Protein AF-A0AAJ0A5A2-F1 (afdb_monomer)

Organism: NCBI:txid359342

Mean predicted aligned error: 5.94 Å

Sequence (220 aa):
MGYWAGLARQYHGRFSHNEDYVYTLTFSAVLMHRLRIRLGLLGFTEKQKIAAHHFWRDMGPLFQVEGKGTVEDYPADFDGCIAFCEAYENTPREYNEKARYIGLSIFNLFAYRYFPPGLRWFGMAFPRTLSLPTTLSAFRIEPTNPVLAAIIIFIVRTVFLVTEVLFPDPKIPFFERLETLPEMEARKRKEETRALDKSYEQFIMSQLSGPGCPFSAKLQ

Foldseek 3Di:
DDVVVVVCVVVPPPQQDLLVLLLVLLCQLCVQQVLCVVLVHHGDDPVSQQVSLVVSVVCQQVDQGVPPHTRDDRDPGNVSSVVSNVVVLPPDAAADQLLLLVVQLVLQLQLLVPHDPVCSVLSSLQCLLSDDPSSCVSSVNDHDDPVSSNVSSNVVSVVVVCCVPPPDDDPDDPVRVLVPDDPVVNVVVVVVVVVSVVVSLVVSCVPDDDPPPPSHDPPD

Solvent-accessible surface area (backbone atoms only — not comparable to full-atom values): 12560 Å² total; per-residue (Å²): 141,56,74,65,70,59,48,45,72,75,43,71,72,76,52,46,57,53,64,61,54,39,45,53,40,30,41,63,42,43,44,67,34,54,51,28,44,75,48,73,43,81,49,65,52,72,68,51,39,54,50,33,34,52,55,38,56,68,48,33,71,79,42,77,31,54,99,68,48,51,55,64,89,66,58,95,46,50,66,46,23,50,54,49,40,54,52,65,57,65,52,88,58,79,77,40,73,49,58,25,53,50,52,53,47,55,33,45,50,52,5,61,76,78,27,60,85,94,44,24,73,58,36,35,40,48,56,50,50,72,48,55,69,56,56,31,57,36,39,72,46,81,74,47,58,69,69,60,34,52,53,47,42,50,52,54,39,48,50,53,53,48,47,70,74,74,48,77,81,78,90,63,57,70,66,60,52,62,72,68,44,56,68,69,58,50,49,50,53,51,51,53,50,53,52,49,52,56,54,45,52,60,51,45,48,75,74,56,76,57,71,84,42,93,66,44,76,77,81,124

Nearest PDB structures (foldseek):
  8s1j-assembly1_A  TM=9.208E-01  e=4.020E-08  Stenotrophomonas maltophilia

Structure (mmCIF, N/CA/C/O backbone):
data_AF-A0AAJ0A5A2-F1
#
_entry.id   AF-A0AAJ0A5A2-F1
#
loop_
_atom_site.group_PDB
_atom_site.id
_atom_site.type_symbol
_atom_site.label_atom_id
_atom_site.label_alt_id
_atom_site.label_comp_id
_atom_site.label_asym_id
_atom_site.label_entity_id
_atom_site.label_seq_id
_atom_site.pdbx_PDB_ins_code
_atom_site.Cartn_x
_atom_site.Cartn_y
_atom_site.Cartn_z
_atom_site.occupancy
_atom_site.B_iso_or_equiv
_atom_site.auth_seq_id
_atom_site.auth_comp_id
_atom_site.auth_asym_id
_atom_site.auth_atom_id
_atom_site.pdbx_PDB_model_num
ATOM 1 N N . MET A 1 1 ? 4.659 25.491 -6.722 1.00 44.56 1 MET A N 1
ATOM 2 C CA . MET A 1 1 ? 6.080 25.109 -6.904 1.00 44.56 1 MET A CA 1
ATOM 3 C C . MET A 1 1 ? 6.703 24.871 -5.517 1.00 44.56 1 MET A C 1
ATOM 5 O O . MET A 1 1 ? 7.546 25.620 -5.065 1.00 44.56 1 MET A O 1
ATOM 9 N N . GLY A 1 2 ? 6.234 23.971 -4.656 1.00 50.97 2 GLY A N 1
ATOM 10 C CA . GLY A 1 2 ? 5.748 22.605 -4.834 1.00 50.97 2 GLY A CA 1
ATOM 11 C C . GLY A 1 2 ? 6.789 21.715 -4.147 1.00 50.97 2 GLY A C 1
ATOM 12 O O . GLY A 1 2 ? 7.810 21.447 -4.759 1.00 50.97 2 GLY A O 1
ATOM 13 N N . TYR A 1 3 ? 6.578 21.377 -2.870 1.00 57.50 3 TYR A N 1
ATOM 14 C CA . TYR A 1 3 ? 7.442 20.618 -1.936 1.00 57.50 3 TYR A CA 1
ATOM 15 C C . TYR A 1 3 ? 8.489 19.662 -2.567 1.00 57.50 3 TYR A C 1
ATOM 17 O O . TYR A 1 3 ? 9.655 19.667 -2.176 1.00 57.50 3 TYR A O 1
ATOM 25 N N . TRP A 1 4 ? 8.104 18.940 -3.620 1.00 58.56 4 TRP A N 1
ATOM 26 C CA . TRP A 1 4 ? 8.937 18.087 -4.474 1.00 58.56 4 TRP A CA 1
ATOM 27 C C . TRP A 1 4 ? 10.226 18.728 -5.017 1.00 58.56 4 TRP A C 1
ATOM 29 O O . TRP A 1 4 ? 11.297 18.139 -4.900 1.00 58.56 4 TRP A O 1
ATOM 39 N N . ALA A 1 5 ? 10.168 19.958 -5.536 1.00 63.50 5 ALA A N 1
ATOM 40 C CA . ALA A 1 5 ? 11.349 20.659 -6.058 1.00 63.50 5 ALA A CA 1
ATOM 41 C C . ALA A 1 5 ? 12.329 21.088 -4.945 1.00 63.50 5 ALA A C 1
ATOM 43 O O . ALA A 1 5 ? 13.498 21.387 -5.197 1.00 63.50 5 ALA A O 1
ATOM 44 N N . GLY A 1 6 ? 11.855 21.158 -3.697 1.00 70.38 6 GLY A N 1
ATOM 45 C CA . GLY A 1 6 ? 12.706 21.348 -2.523 1.00 70.38 6 GLY A CA 1
ATOM 46 C C . GLY A 1 6 ? 13.465 20.071 -2.164 1.00 70.38 6 GLY A C 1
ATOM 47 O O . GLY A 1 6 ? 14.669 20.129 -1.932 1.00 70.38 6 GLY A O 1
ATOM 48 N N . LEU A 1 7 ? 12.779 18.925 -2.185 1.00 77.62 7 LEU A N 1
ATOM 49 C CA . LEU A 1 7 ? 13.375 17.624 -1.877 1.00 77.62 7 LEU A CA 1
ATOM 50 C C . LEU A 1 7 ? 14.370 17.156 -2.944 1.00 77.62 7 LEU A C 1
ATOM 52 O O . LEU A 1 7 ? 15.443 16.679 -2.584 1.00 77.62 7 LEU A O 1
ATOM 56 N N . ALA A 1 8 ? 14.075 17.345 -4.233 1.00 77.50 8 ALA A N 1
ATOM 57 C CA . ALA A 1 8 ? 14.994 16.969 -5.314 1.00 77.50 8 ALA A CA 1
ATOM 58 C C . ALA A 1 8 ? 16.346 17.702 -5.220 1.00 77.50 8 ALA A C 1
ATOM 60 O O . ALA A 1 8 ? 17.392 17.117 -5.472 1.00 77.50 8 ALA A O 1
ATOM 61 N N . ARG A 1 9 ? 16.348 18.960 -4.750 1.00 79.00 9 ARG A N 1
ATOM 62 C CA . ARG A 1 9 ? 17.585 19.718 -4.480 1.00 79.00 9 ARG A CA 1
ATOM 63 C C . ARG A 1 9 ? 18.392 19.189 -3.294 1.00 79.00 9 ARG A C 1
ATOM 65 O O . ARG A 1 9 ? 19.581 19.455 -3.210 1.00 79.00 9 ARG A O 1
ATOM 72 N N . GLN A 1 10 ? 17.761 18.502 -2.346 1.00 84.25 10 GLN A N 1
ATOM 73 C CA . GLN A 1 10 ? 18.453 17.916 -1.192 1.00 84.25 10 GLN A CA 1
ATOM 74 C C . GLN A 1 10 ? 18.920 16.485 -1.473 1.00 84.25 10 GLN A C 1
ATOM 76 O O . GLN A 1 10 ? 19.921 16.037 -0.919 1.00 84.25 10 GLN A O 1
ATOM 81 N N . TYR A 1 11 ? 18.203 15.775 -2.342 1.00 83.06 11 TYR A N 1
ATOM 82 C CA . TYR A 1 11 ? 18.418 14.367 -2.657 1.00 83.06 11 TYR A CA 1
ATOM 83 C C . TYR A 1 11 ? 18.564 14.168 -4.168 1.00 83.06 11 TYR A C 1
ATOM 85 O O . TYR A 1 11 ? 17.767 13.470 -4.792 1.00 83.06 11 TYR A O 1
ATOM 93 N N . HIS A 1 12 ? 19.592 14.792 -4.742 1.00 83.88 12 HIS A N 1
ATOM 94 C CA . HIS A 1 12 ? 19.863 14.761 -6.178 1.00 83.88 12 HIS A CA 1
ATOM 95 C C . HIS A 1 12 ? 19.880 13.341 -6.755 1.00 83.88 12 HIS A C 1
ATOM 97 O O . HIS A 1 12 ? 20.485 12.428 -6.184 1.00 83.88 12 HIS A O 1
ATOM 103 N N . GLY A 1 13 ? 19.211 13.165 -7.895 1.00 86.25 13 GLY A N 1
ATOM 104 C CA . GLY A 1 13 ? 19.141 11.908 -8.638 1.00 86.25 13 GLY A CA 1
ATOM 105 C C . GLY A 1 13 ? 18.181 10.868 -8.058 1.00 86.25 13 GLY A C 1
ATOM 106 O O . GLY A 1 13 ? 17.831 9.922 -8.762 1.00 86.25 13 GLY A O 1
ATOM 107 N N . ARG A 1 14 ? 17.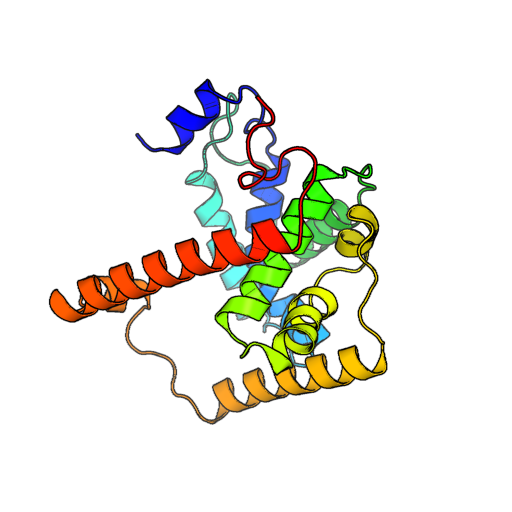689 11.036 -6.821 1.00 86.56 14 ARG A N 1
ATOM 108 C CA . ARG A 1 14 ? 16.759 10.078 -6.190 1.00 86.56 14 ARG A CA 1
ATOM 109 C C . ARG A 1 14 ? 15.361 10.087 -6.810 1.00 86.56 14 ARG A C 1
ATOM 111 O O . ARG A 1 14 ? 14.600 9.168 -6.539 1.00 86.56 14 ARG A O 1
ATOM 118 N N . PHE A 1 15 ? 15.042 11.082 -7.637 1.00 88.88 15 PHE A N 1
ATOM 119 C CA . PHE A 1 15 ? 13.749 11.234 -8.314 1.00 88.88 15 PHE A CA 1
ATOM 120 C C . PHE A 1 15 ? 13.876 11.154 -9.846 1.00 88.88 15 PHE A C 1
ATOM 122 O O . PHE A 1 15 ? 12.997 11.605 -10.577 1.00 88.88 15 PHE A O 1
ATOM 129 N N . SER A 1 16 ? 14.990 10.609 -10.346 1.00 91.62 16 SER A N 1
ATOM 130 C CA . SER A 1 16 ? 15.287 10.517 -11.786 1.00 91.62 16 SER A CA 1
ATOM 131 C C . SER A 1 16 ? 14.876 9.179 -12.432 1.00 91.62 16 SER A C 1
ATOM 133 O O . SER A 1 16 ? 14.990 9.004 -13.651 1.00 91.62 16 SER A O 1
ATOM 135 N N . HIS A 1 17 ? 14.392 8.234 -11.623 1.00 92.56 17 HIS A N 1
ATOM 136 C CA . HIS A 1 17 ? 13.994 6.879 -12.012 1.00 92.56 17 HIS A CA 1
ATOM 137 C C . HIS A 1 17 ? 12.549 6.869 -12.523 1.00 92.56 17 HIS A C 1
ATOM 139 O O . HIS A 1 17 ? 11.620 6.909 -11.722 1.00 92.56 17 HIS A O 1
ATOM 145 N N . ASN A 1 18 ? 12.345 6.836 -13.846 1.00 94.56 18 ASN A N 1
ATOM 146 C CA . ASN A 1 18 ? 11.004 6.843 -14.454 1.00 94.56 18 ASN A CA 1
ATOM 147 C C . ASN A 1 18 ? 10.184 5.621 -14.007 1.00 94.56 18 ASN A C 1
ATOM 149 O O . ASN A 1 18 ? 8.996 5.725 -13.706 1.00 94.56 18 ASN A O 1
ATOM 153 N N . GLU A 1 19 ? 10.851 4.476 -13.894 1.00 95.31 19 GLU A N 1
ATOM 154 C CA . GLU A 1 19 ? 10.292 3.189 -13.503 1.00 95.31 19 GLU A CA 1
ATOM 155 C C . GLU A 1 19 ? 9.581 3.216 -12.143 1.00 95.31 19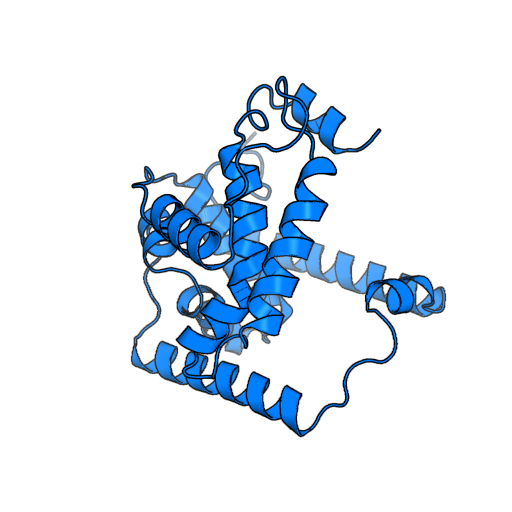 GLU A C 1
ATOM 157 O O . GLU A 1 19 ? 8.583 2.519 -11.976 1.00 95.31 19 GLU A O 1
ATOM 162 N N . ASP A 1 20 ? 10.017 4.056 -11.198 1.00 94.06 20 ASP A N 1
ATOM 163 C CA . ASP A 1 20 ? 9.375 4.185 -9.884 1.00 94.06 20 ASP A CA 1
ATOM 164 C C . ASP A 1 20 ? 8.006 4.876 -9.991 1.00 94.06 20 ASP A C 1
ATOM 166 O O . ASP A 1 20 ? 7.045 4.513 -9.298 1.00 94.06 20 ASP A O 1
ATOM 170 N N . TYR A 1 21 ? 7.886 5.840 -10.908 1.00 95.50 21 TYR A N 1
ATOM 171 C CA . TYR A 1 21 ? 6.622 6.503 -11.214 1.00 95.50 21 TYR A CA 1
ATOM 172 C C . TYR A 1 21 ? 5.696 5.570 -11.993 1.00 95.50 21 TYR A C 1
ATOM 174 O O . TYR A 1 21 ? 4.534 5.414 -11.612 1.00 95.50 21 TYR A O 1
ATOM 182 N N . VAL A 1 22 ? 6.210 4.895 -13.029 1.00 97.50 22 VAL A N 1
ATOM 183 C CA . VAL A 1 22 ? 5.436 3.913 -13.806 1.00 97.50 22 VAL A CA 1
ATOM 184 C C . VAL A 1 22 ? 4.937 2.791 -12.900 1.00 97.50 22 VAL A C 1
ATOM 186 O O . VAL A 1 22 ? 3.752 2.460 -12.941 1.00 97.50 22 VAL A O 1
ATOM 189 N N . TYR A 1 23 ? 5.782 2.257 -12.013 1.00 97.50 23 TYR A N 1
ATOM 190 C CA . TYR A 1 23 ? 5.373 1.256 -11.028 1.00 97.50 23 TYR A CA 1
ATOM 191 C C . TYR A 1 23 ? 4.257 1.775 -10.124 1.00 97.50 23 TYR A C 1
ATOM 193 O O . TYR A 1 23 ? 3.254 1.095 -9.946 1.00 97.50 23 TYR A O 1
ATOM 201 N N . THR A 1 24 ? 4.371 2.998 -9.604 1.00 96.56 24 THR A N 1
ATOM 202 C CA . THR A 1 24 ? 3.335 3.576 -8.736 1.00 96.56 24 THR A CA 1
ATOM 203 C C . THR A 1 24 ? 1.990 3.719 -9.459 1.00 96.56 24 THR A C 1
ATOM 205 O O . THR A 1 24 ? 0.948 3.367 -8.898 1.00 96.56 24 THR A O 1
ATOM 208 N N . LEU A 1 25 ? 1.994 4.200 -10.706 1.00 97.81 25 LEU A N 1
ATOM 209 C CA . LEU A 1 25 ? 0.781 4.385 -11.512 1.00 97.81 25 LEU A CA 1
ATOM 210 C C . LEU A 1 25 ? 0.150 3.043 -11.911 1.00 97.81 25 LEU A C 1
ATOM 212 O O . LEU A 1 25 ? -1.058 2.855 -11.764 1.00 97.81 25 LEU A O 1
ATOM 216 N N . THR A 1 26 ? 0.961 2.097 -12.388 1.00 98.38 26 THR A N 1
ATOM 217 C CA . THR A 1 26 ? 0.503 0.755 -12.790 1.00 98.38 26 THR A CA 1
ATOM 218 C C . THR A 1 26 ? -0.015 -0.026 -11.588 1.00 98.38 26 THR A C 1
ATOM 220 O O . THR A 1 26 ? -1.139 -0.525 -11.634 1.00 98.38 26 THR A O 1
ATOM 223 N N . PHE A 1 27 ? 0.726 -0.034 -10.473 1.00 97.94 27 PHE A N 1
ATOM 224 C CA . PHE A 1 27 ? 0.312 -0.658 -9.217 1.00 97.94 27 PHE A CA 1
ATOM 225 C C . PHE A 1 27 ? -1.024 -0.095 -8.744 1.00 97.94 27 PHE A C 1
ATOM 227 O O . PHE A 1 27 ? -1.920 -0.863 -8.407 1.00 97.94 27 PHE A O 1
ATOM 234 N N . SER A 1 28 ? -1.202 1.229 -8.777 1.00 97.69 28 SER A N 1
ATOM 235 C CA . SER A 1 28 ? -2.454 1.868 -8.353 1.00 97.69 28 SER A CA 1
ATOM 236 C C . SER A 1 28 ? -3.642 1.502 -9.249 1.00 97.69 28 SER A C 1
ATOM 238 O O . SER A 1 28 ? -4.752 1.328 -8.741 1.00 97.69 28 SER A O 1
ATOM 240 N N . ALA A 1 29 ? -3.419 1.320 -10.555 1.00 98.12 29 ALA A N 1
ATOM 241 C CA . ALA A 1 29 ? -4.452 0.863 -11.483 1.00 98.12 29 ALA A CA 1
ATOM 242 C C . ALA A 1 29 ? -4.920 -0.566 -11.178 1.00 98.12 29 ALA A C 1
ATOM 244 O O . ALA A 1 29 ? -6.121 -0.845 -11.211 1.00 98.12 29 ALA A O 1
ATOM 245 N N . VAL A 1 30 ? -3.991 -1.463 -10.834 1.00 98.38 30 VAL A N 1
ATOM 246 C CA . VAL A 1 30 ? -4.281 -2.899 -10.679 1.00 98.38 30 VAL A CA 1
ATOM 247 C C . VAL A 1 30 ? -4.505 -3.341 -9.229 1.00 98.38 30 VAL A C 1
ATOM 249 O O . VAL A 1 30 ? -5.009 -4.444 -9.004 1.00 98.38 30 VAL A O 1
ATOM 252 N N . LEU A 1 31 ? -4.161 -2.512 -8.236 1.00 97.06 31 LEU A N 1
ATOM 253 C CA . LEU A 1 31 ? -4.131 -2.872 -6.811 1.00 97.06 31 LEU A CA 1
ATOM 254 C C . LEU A 1 31 ? -5.440 -3.506 -6.344 1.00 97.06 31 LEU A C 1
ATOM 256 O O . LEU A 1 31 ? -5.442 -4.610 -5.802 1.00 97.06 31 LEU A O 1
ATOM 260 N N . MET A 1 32 ? -6.561 -2.821 -6.567 1.00 96.19 32 MET A N 1
ATOM 261 C CA . MET A 1 32 ? -7.860 -3.290 -6.084 1.00 96.19 32 MET A CA 1
ATOM 262 C C . MET A 1 32 ? -8.321 -4.556 -6.809 1.00 96.19 32 MET A C 1
ATOM 264 O O . MET A 1 32 ? -8.906 -5.434 -6.180 1.00 96.19 32 MET A O 1
ATOM 268 N N . HIS A 1 33 ? -8.006 -4.701 -8.097 1.00 97.75 33 HIS A N 1
ATOM 269 C CA . HIS A 1 33 ? -8.263 -5.931 -8.844 1.00 97.75 33 HIS A CA 1
ATOM 270 C C . HIS A 1 33 ? -7.476 -7.115 -8.256 1.00 97.75 33 HIS A C 1
ATOM 272 O O . HIS A 1 33 ? -8.072 -8.133 -7.895 1.00 97.75 33 HIS A O 1
ATOM 278 N N . ARG A 1 34 ? -6.155 -6.961 -8.084 1.00 97.50 34 ARG A N 1
ATOM 279 C CA . ARG A 1 34 ? -5.266 -8.006 -7.543 1.00 97.50 34 ARG A CA 1
ATOM 280 C C . ARG A 1 34 ? -5.616 -8.364 -6.100 1.00 97.50 34 ARG A C 1
ATOM 282 O O . ARG A 1 34 ? -5.643 -9.544 -5.751 1.00 97.50 34 ARG A O 1
ATOM 289 N N . LEU A 1 35 ? -5.937 -7.370 -5.268 1.00 96.31 35 LEU A N 1
ATOM 290 C CA . LEU A 1 35 ? -6.362 -7.592 -3.886 1.00 96.31 35 LEU A CA 1
ATOM 291 C C . LEU A 1 35 ? -7.652 -8.417 -3.825 1.00 96.31 35 LEU A C 1
ATOM 293 O O . LEU A 1 35 ? -7.707 -9.388 -3.076 1.00 96.31 35 LEU A O 1
ATOM 297 N N . ARG A 1 36 ? -8.667 -8.089 -4.636 1.00 96.50 36 ARG A N 1
ATOM 298 C CA . ARG A 1 36 ? -9.923 -8.860 -4.687 1.00 96.50 36 ARG A CA 1
ATOM 299 C C . ARG A 1 36 ? -9.677 -10.316 -5.069 1.00 96.50 36 ARG A C 1
ATOM 301 O O . ARG A 1 36 ? -10.143 -11.204 -4.359 1.00 96.50 36 ARG A O 1
ATOM 308 N N . ILE A 1 37 ? -8.885 -10.559 -6.114 1.00 97.06 37 ILE A N 1
ATOM 309 C CA . ILE A 1 37 ? -8.528 -11.921 -6.538 1.00 97.06 37 ILE A CA 1
ATOM 310 C C . ILE A 1 37 ? -7.813 -12.671 -5.410 1.00 97.06 37 ILE A C 1
ATOM 312 O O . ILE A 1 37 ? -8.181 -13.802 -5.097 1.00 97.06 37 ILE A O 1
ATOM 316 N N . ARG A 1 38 ? -6.855 -12.029 -4.728 1.00 94.88 38 ARG A N 1
ATOM 317 C CA . ARG A 1 38 ? -6.141 -12.623 -3.584 1.00 94.88 38 ARG A CA 1
ATOM 318 C C . ARG A 1 38 ? -7.069 -12.988 -2.419 1.00 94.88 38 ARG A C 1
ATOM 320 O O . ARG A 1 38 ? -6.800 -13.949 -1.706 1.00 94.88 38 ARG A O 1
ATOM 327 N N . LEU A 1 39 ? -8.160 -12.249 -2.225 1.00 95.69 39 LEU A N 1
ATOM 328 C CA . LEU A 1 39 ? -9.195 -12.536 -1.222 1.00 95.69 39 LEU A CA 1
ATOM 329 C C . LEU A 1 39 ? -10.218 -13.596 -1.694 1.00 95.69 39 LEU A C 1
ATOM 331 O O . LEU A 1 39 ? -11.163 -13.929 -0.968 1.00 95.69 39 LEU A O 1
ATOM 335 N N . GLY A 1 40 ? -10.056 -14.127 -2.910 1.00 95.69 40 GLY A N 1
ATOM 336 C CA . GLY A 1 40 ? -10.991 -15.054 -3.548 1.00 95.69 40 GLY A CA 1
ATOM 337 C C . GLY A 1 40 ? -12.321 -14.399 -3.933 1.00 95.69 40 GLY A C 1
ATOM 338 O O . GLY A 1 40 ? -13.354 -15.074 -3.928 1.00 95.69 40 GLY A O 1
ATOM 339 N N . LEU A 1 41 ? -12.309 -13.088 -4.178 1.00 95.88 41 LEU A N 1
ATOM 340 C CA . LEU A 1 41 ? -13.424 -12.311 -4.713 1.00 95.88 41 LEU A CA 1
ATOM 341 C C . LEU A 1 41 ? -13.265 -12.146 -6.227 1.00 95.88 41 LEU A C 1
ATOM 343 O O . LEU A 1 41 ? -12.173 -12.300 -6.776 1.00 95.88 41 LEU A O 1
ATOM 347 N N . LEU A 1 42 ? -14.351 -11.773 -6.904 1.00 95.94 42 LEU A N 1
ATOM 348 C CA . LEU A 1 42 ? -14.272 -11.369 -8.304 1.00 95.94 42 LEU A CA 1
ATOM 349 C C . LEU A 1 42 ? -13.444 -10.085 -8.421 1.00 95.94 42 LEU A C 1
ATOM 351 O O . LEU A 1 42 ? -13.675 -9.119 -7.687 1.00 95.94 42 LEU A O 1
ATOM 355 N N . GLY A 1 43 ? -12.483 -10.085 -9.341 1.00 96.38 43 GLY A N 1
ATOM 356 C CA . GLY A 1 43 ? -11.746 -8.886 -9.717 1.00 96.38 43 GLY A CA 1
ATOM 357 C C . GLY A 1 43 ? -12.618 -7.893 -10.491 1.00 96.38 43 GLY A C 1
ATOM 358 O O . GLY A 1 43 ? -13.833 -8.032 -10.607 1.00 96.38 43 GLY A O 1
ATOM 359 N N . PHE A 1 44 ? -11.970 -6.872 -11.040 1.00 97.44 44 PHE A N 1
ATOM 360 C CA . PHE A 1 44 ? -12.613 -5.909 -11.935 1.00 97.44 44 PHE A CA 1
ATOM 361 C C . PHE A 1 44 ? -13.210 -6.554 -13.191 1.00 97.44 44 PHE A C 1
ATOM 363 O O . PHE A 1 44 ? -12.590 -7.415 -13.814 1.00 97.44 44 PHE A O 1
ATOM 370 N N . THR A 1 45 ? -14.386 -6.061 -13.579 1.00 97.81 45 THR A N 1
ATOM 371 C CA . THR A 1 45 ? -14.981 -6.263 -14.909 1.00 97.81 45 THR A CA 1
ATOM 372 C C . THR A 1 45 ? -14.126 -5.608 -15.997 1.00 97.81 45 THR A C 1
ATOM 374 O O . THR A 1 45 ? -13.357 -4.691 -15.713 1.00 97.81 45 THR A O 1
ATOM 377 N N . GLU A 1 46 ? -14.314 -5.992 -17.261 1.00 98.12 46 GLU A N 1
ATOM 378 C CA . GLU A 1 46 ? -13.572 -5.397 -18.386 1.00 98.12 46 GLU A CA 1
ATOM 379 C C . GLU A 1 46 ? -13.725 -3.871 -18.472 1.00 98.12 46 GLU A C 1
ATOM 381 O O . GLU A 1 46 ? -12.745 -3.150 -18.643 1.00 98.12 46 GLU A O 1
ATOM 386 N N . LYS A 1 47 ? -14.932 -3.341 -18.233 1.00 98.12 47 LYS A N 1
ATOM 387 C CA . LYS A 1 47 ? -15.152 -1.885 -18.194 1.00 98.12 47 LYS A CA 1
ATOM 388 C C . LYS A 1 47 ? -14.363 -1.210 -17.071 1.00 98.12 47 LYS A C 1
ATOM 390 O O . LYS A 1 47 ? -13.825 -0.128 -17.271 1.00 98.12 47 LYS A O 1
ATOM 395 N N . GLN A 1 48 ? -14.289 -1.843 -15.899 1.00 97.94 48 GLN A N 1
ATOM 396 C CA . GLN A 1 48 ? -13.520 -1.324 -14.766 1.00 97.94 48 GLN A CA 1
ATOM 397 C C . GLN A 1 48 ? -12.012 -1.387 -15.026 1.00 97.94 48 GLN A C 1
ATOM 399 O O . GLN A 1 48 ? -11.315 -0.442 -14.671 1.00 97.94 48 GLN A O 1
ATOM 404 N N . LYS A 1 49 ? -11.510 -2.449 -15.672 1.00 98.56 49 LYS A N 1
ATOM 405 C CA . LYS A 1 49 ? -10.102 -2.551 -16.088 1.00 98.56 49 LYS A CA 1
ATOM 406 C C . LYS A 1 49 ? -9.722 -1.417 -17.044 1.00 98.56 49 LYS A C 1
ATOM 408 O O . LYS A 1 49 ? -8.764 -0.696 -16.780 1.00 98.56 49 LYS A O 1
ATOM 413 N N . ILE A 1 50 ? -10.519 -1.211 -18.096 1.00 98.38 50 ILE A N 1
ATOM 414 C CA . ILE A 1 50 ? -10.320 -0.133 -19.080 1.00 98.38 50 ILE A CA 1
ATOM 415 C C . ILE A 1 50 ? -10.365 1.242 -18.399 1.00 98.38 50 ILE A C 1
ATOM 417 O O . ILE A 1 50 ? -9.480 2.069 -18.608 1.00 98.38 50 ILE A O 1
ATOM 421 N N . ALA A 1 51 ? -11.362 1.486 -17.543 1.00 98.31 51 ALA A N 1
ATOM 422 C CA . ALA A 1 51 ? -11.492 2.757 -16.834 1.00 98.31 51 ALA A CA 1
ATOM 423 C C . ALA A 1 51 ? -10.309 3.028 -15.888 1.00 98.31 51 ALA A C 1
ATOM 425 O O . ALA A 1 51 ? -9.782 4.139 -15.876 1.00 98.31 51 ALA A O 1
ATOM 426 N N . ALA A 1 52 ? -9.872 2.024 -15.120 1.00 98.06 52 ALA A N 1
ATOM 427 C CA . ALA A 1 52 ? -8.732 2.151 -14.215 1.00 98.06 52 ALA A CA 1
ATOM 428 C C . ALA A 1 52 ? -7.428 2.428 -14.977 1.00 98.06 52 ALA A C 1
ATOM 430 O O . ALA A 1 52 ? -6.665 3.303 -14.570 1.00 98.06 52 ALA A O 1
ATOM 431 N N . HIS A 1 53 ? -7.197 1.727 -16.092 1.00 98.50 53 HIS A N 1
ATOM 432 C CA . HIS A 1 53 ? -6.043 1.953 -16.966 1.00 98.50 53 HIS A CA 1
ATOM 433 C C . HIS A 1 53 ? -6.014 3.382 -17.514 1.00 98.50 53 HIS A C 1
ATOM 435 O O . HIS A 1 53 ? -5.026 4.087 -17.320 1.00 98.50 53 HIS A O 1
ATOM 441 N N . HIS A 1 54 ? -7.107 3.843 -18.130 1.00 98.38 54 HIS A N 1
ATOM 442 C CA . HIS A 1 54 ? -7.167 5.196 -18.686 1.00 98.38 54 HIS A CA 1
ATOM 443 C C . HIS A 1 54 ? -6.989 6.270 -17.620 1.00 98.38 54 HIS A C 1
ATOM 445 O O . HIS A 1 54 ? -6.206 7.194 -17.822 1.00 98.38 54 HIS A O 1
ATOM 451 N N . PHE A 1 55 ? -7.656 6.123 -16.472 1.00 97.81 55 PHE A N 1
ATOM 452 C CA . PHE A 1 55 ? -7.530 7.079 -15.378 1.00 97.81 55 PHE A CA 1
ATOM 453 C C . PHE A 1 55 ? -6.067 7.250 -14.950 1.00 97.81 55 PHE A C 1
ATOM 455 O O . PHE A 1 55 ? -5.570 8.370 -14.891 1.00 97.81 55 PHE A O 1
ATOM 462 N N . TRP A 1 56 ? -5.349 6.153 -14.694 1.00 97.62 56 TRP A N 1
ATOM 463 C CA . TRP A 1 56 ? -3.964 6.233 -14.221 1.00 97.62 56 TRP A CA 1
ATOM 464 C C . TRP A 1 56 ? -2.952 6.583 -15.312 1.00 97.62 56 TRP A C 1
ATOM 466 O O . TRP A 1 56 ? -1.962 7.248 -15.006 1.00 97.62 56 TRP A O 1
ATOM 476 N N . ARG A 1 57 ? -3.216 6.230 -16.576 1.00 97.38 57 ARG A N 1
ATOM 477 C CA . ARG A 1 57 ? -2.460 6.748 -17.726 1.00 97.38 57 ARG A CA 1
ATOM 478 C C . ARG A 1 57 ? -2.532 8.273 -17.773 1.00 97.38 57 ARG A C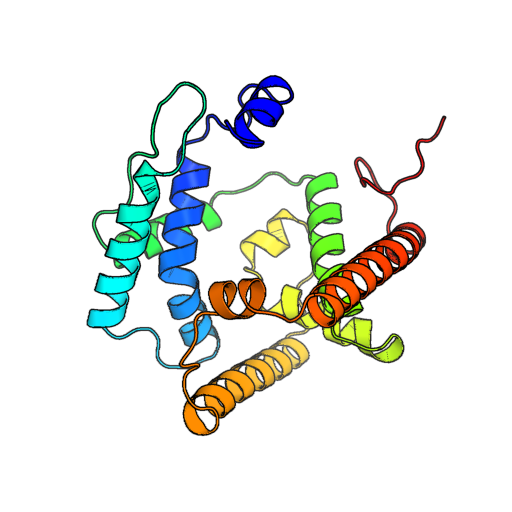 1
ATOM 480 O O . ARG A 1 57 ? -1.505 8.937 -17.884 1.00 97.38 57 ARG A O 1
ATOM 487 N N . ASP A 1 58 ? -3.738 8.822 -17.648 1.00 97.06 58 ASP A N 1
ATOM 488 C CA . ASP A 1 58 ? -3.988 10.261 -17.776 1.00 97.06 58 ASP A CA 1
ATOM 489 C C . ASP A 1 58 ? -3.463 11.054 -16.564 1.00 97.06 58 ASP A C 1
ATOM 491 O O . ASP A 1 58 ? -3.221 12.257 -16.663 1.00 97.06 58 ASP A O 1
ATOM 495 N N . MET A 1 59 ? -3.200 10.380 -15.439 1.00 95.31 59 MET A N 1
ATOM 496 C CA . MET A 1 59 ? -2.482 10.954 -14.297 1.00 95.31 59 MET A CA 1
ATOM 497 C C . MET A 1 59 ? -0.972 11.103 -14.546 1.00 95.31 59 MET A C 1
ATOM 499 O O . MET A 1 59 ? -0.354 11.979 -13.943 1.00 95.31 59 MET A O 1
ATOM 503 N N . GLY A 1 60 ? -0.365 10.286 -15.415 1.00 93.25 60 GLY A N 1
ATOM 504 C CA . GLY A 1 60 ? 1.084 10.266 -15.671 1.00 93.25 60 GLY A CA 1
ATOM 505 C C . GLY A 1 60 ? 1.704 11.636 -15.990 1.00 93.25 60 GLY A C 1
ATOM 506 O O . GLY A 1 60 ? 2.670 12.018 -15.323 1.00 93.25 60 GLY A O 1
ATOM 507 N N . PRO A 1 61 ? 1.124 12.435 -16.907 1.00 93.75 61 PRO A N 1
ATOM 508 C CA . PRO A 1 61 ? 1.618 13.775 -17.240 1.00 93.75 61 PRO A CA 1
ATOM 509 C C . PRO A 1 61 ? 1.644 14.778 -16.074 1.00 93.75 61 PRO A C 1
ATOM 511 O O . PRO A 1 61 ? 2.305 15.813 -16.169 1.00 93.75 61 PRO A O 1
ATOM 514 N N . LEU A 1 62 ? 0.939 14.508 -14.969 1.00 92.81 62 LEU A N 1
ATOM 515 C CA . LEU A 1 62 ? 0.935 15.374 -13.783 1.00 92.81 62 LEU A CA 1
ATOM 516 C C . LEU A 1 62 ? 2.177 15.179 -12.900 1.00 92.81 62 LEU A C 1
ATOM 518 O O . LEU A 1 62 ? 2.444 16.004 -12.021 1.00 92.81 62 LEU A O 1
ATOM 522 N N . PHE A 1 63 ? 2.941 14.109 -13.121 1.00 90.69 63 PHE A N 1
ATOM 523 C CA . PHE A 1 63 ? 4.163 13.808 -12.385 1.00 90.69 63 PHE A CA 1
ATOM 524 C C . PHE A 1 63 ? 5.397 14.267 -13.164 1.00 90.69 63 PHE A C 1
ATOM 526 O O . PHE A 1 63 ? 5.485 14.105 -14.378 1.00 90.69 63 PHE A O 1
ATOM 533 N N . GLN A 1 64 ? 6.360 14.842 -12.441 1.00 89.75 64 GLN A N 1
ATOM 534 C CA . GLN A 1 64 ? 7.630 15.316 -12.989 1.00 89.75 64 GLN A CA 1
ATOM 535 C C . GLN A 1 64 ? 8.770 14.409 -12.519 1.00 89.75 64 GLN A C 1
ATOM 537 O O . GLN A 1 64 ? 8.933 14.184 -11.314 1.00 89.75 64 GLN A O 1
ATOM 542 N N . VAL A 1 65 ? 9.554 13.933 -13.479 1.00 90.50 65 VAL A N 1
ATOM 543 C CA . VAL A 1 65 ? 10.754 13.117 -13.314 1.00 90.50 65 VAL A CA 1
ATOM 544 C C . VAL A 1 65 ? 11.975 14.028 -13.412 1.00 90.50 65 VAL A C 1
ATOM 546 O O . VAL A 1 65 ? 12.138 14.797 -14.367 1.00 90.50 65 VAL A O 1
ATOM 549 N N . GLU A 1 66 ? 12.843 13.960 -12.404 1.00 89.56 66 GLU A N 1
ATOM 550 C CA . GLU A 1 66 ? 14.031 14.809 -12.308 1.00 89.56 66 GLU A CA 1
ATOM 551 C C . GLU A 1 66 ? 14.909 14.657 -13.560 1.00 89.56 66 GLU A C 1
ATOM 553 O O . GLU A 1 66 ? 15.387 13.569 -13.875 1.00 89.56 66 GLU A O 1
ATOM 558 N N . GLY A 1 67 ? 15.106 15.761 -14.287 1.00 85.88 67 GLY A N 1
ATOM 559 C CA . GLY A 1 67 ? 15.950 15.808 -15.484 1.00 85.88 67 GLY A CA 1
ATOM 560 C C . GLY A 1 67 ? 15.367 15.155 -16.743 1.00 85.88 67 GLY A C 1
ATOM 561 O O . GLY A 1 67 ? 16.062 15.139 -17.755 1.00 85.88 67 GLY A O 1
ATOM 562 N N . LYS A 1 68 ? 14.130 14.635 -16.709 1.00 85.06 68 LYS A N 1
ATOM 563 C CA . LYS A 1 68 ? 13.515 13.902 -17.836 1.00 85.06 68 LYS A CA 1
ATOM 564 C C . LYS A 1 68 ? 12.152 14.437 -18.290 1.00 85.06 68 LYS A C 1
ATOM 566 O O . LYS A 1 68 ? 11.706 14.085 -19.370 1.00 85.06 68 LYS A O 1
ATOM 571 N N . GLY A 1 69 ? 11.517 15.322 -17.520 1.00 88.56 69 GLY A N 1
ATOM 572 C CA . GLY A 1 69 ? 10.205 15.875 -17.870 1.00 88.56 69 GLY A CA 1
ATOM 573 C C . GLY A 1 69 ? 9.073 15.071 -17.240 1.00 88.56 69 GLY A C 1
ATOM 574 O O . GLY A 1 69 ? 9.112 14.813 -16.042 1.00 88.56 69 GLY A O 1
ATOM 575 N N . THR A 1 70 ? 8.042 14.718 -18.002 1.00 92.88 70 THR A N 1
ATOM 576 C CA . THR A 1 70 ? 6.913 13.927 -17.487 1.00 92.88 70 THR A CA 1
ATOM 577 C C . THR A 1 70 ? 7.212 12.431 -17.482 1.00 92.88 70 THR A C 1
ATOM 579 O O . THR A 1 70 ? 8.186 11.986 -18.077 1.00 92.88 70 THR A O 1
ATOM 582 N N . VAL A 1 71 ? 6.367 11.652 -16.805 1.00 93.69 71 VAL A N 1
ATOM 583 C CA . VAL A 1 71 ? 6.449 10.184 -16.824 1.00 93.69 71 VAL A CA 1
ATOM 584 C C . VAL A 1 71 ? 6.202 9.656 -18.237 1.00 93.69 71 VAL A C 1
ATOM 586 O O . VAL A 1 71 ? 5.251 10.075 -18.899 1.00 93.69 71 VAL A O 1
ATOM 589 N N . GLU A 1 72 ? 7.034 8.713 -18.665 1.00 93.44 72 GLU A N 1
ATOM 590 C CA . GLU A 1 72 ? 6.963 8.044 -19.970 1.00 93.44 72 GLU A CA 1
ATOM 591 C C . GLU A 1 72 ? 6.760 6.528 -19.789 1.00 93.44 72 GLU A C 1
ATOM 593 O O . GLU A 1 72 ? 6.791 6.022 -18.667 1.00 93.44 72 GLU A O 1
ATOM 598 N N . ASP A 1 73 ? 6.541 5.794 -20.883 1.00 94.88 73 ASP A N 1
ATOM 599 C CA . ASP A 1 73 ? 6.469 4.321 -20.911 1.00 94.88 73 ASP A CA 1
ATOM 600 C C . ASP A 1 73 ? 5.364 3.674 -20.054 1.00 94.88 73 ASP A C 1
ATOM 602 O O . ASP A 1 73 ? 5.501 2.549 -19.565 1.00 94.88 73 ASP A O 1
ATOM 606 N N . TYR A 1 74 ? 4.227 4.353 -19.882 1.00 97.50 74 TYR A N 1
ATOM 607 C CA . TYR A 1 74 ? 3.061 3.719 -19.267 1.00 97.50 74 TYR A CA 1
ATOM 608 C C . TYR A 1 74 ? 2.523 2.578 -20.164 1.00 97.50 74 TYR A C 1
ATOM 610 O O . TYR A 1 74 ? 2.358 2.796 -21.368 1.00 97.50 74 TYR A O 1
ATOM 618 N N . PRO A 1 75 ? 2.215 1.380 -19.621 1.00 98.31 75 PRO A N 1
ATOM 619 C CA . PRO A 1 75 ? 1.757 0.243 -20.420 1.00 98.31 75 PRO A CA 1
ATOM 620 C C . PRO A 1 75 ? 0.506 0.527 -21.262 1.00 98.31 75 PRO A C 1
ATOM 622 O O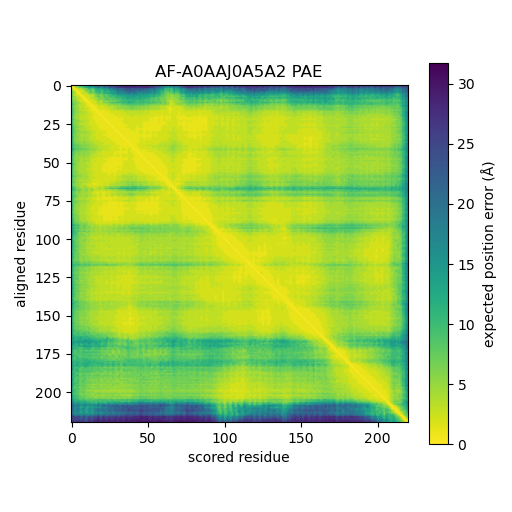 . PRO A 1 75 ? -0.369 1.307 -20.881 1.00 98.31 75 PRO A O 1
ATOM 625 N N . ALA A 1 76 ? 0.402 -0.151 -22.408 1.00 97.88 76 ALA A N 1
ATOM 626 C CA . ALA A 1 76 ? -0.645 0.097 -23.402 1.00 97.88 76 ALA A CA 1
ATOM 627 C C . ALA A 1 76 ? -2.064 -0.271 -22.928 1.00 97.88 76 ALA A C 1
ATOM 629 O O . ALA A 1 76 ? -3.031 0.339 -23.383 1.00 97.88 76 ALA A O 1
ATOM 630 N N . ASP A 1 77 ? -2.186 -1.224 -22.001 1.00 98.44 77 ASP A N 1
ATOM 631 C CA . ASP A 1 77 ? -3.456 -1.708 -21.459 1.00 98.44 77 ASP A CA 1
ATOM 632 C C . ASP A 1 77 ? -3.329 -2.181 -19.993 1.00 98.44 77 ASP A C 1
ATOM 634 O O . ASP A 1 77 ? -2.273 -2.088 -19.354 1.00 98.44 77 ASP A O 1
ATOM 638 N N . PHE A 1 78 ? -4.449 -2.645 -19.427 1.00 98.56 78 PHE A N 1
ATOM 639 C CA . PHE A 1 78 ? -4.534 -3.089 -18.035 1.00 98.56 78 PHE A CA 1
ATOM 640 C C . PHE A 1 78 ? -3.702 -4.349 -17.753 1.00 98.56 78 PHE A C 1
ATOM 642 O O . PHE A 1 78 ? -3.075 -4.441 -16.698 1.00 98.56 78 PHE A O 1
ATOM 649 N N . ASP A 1 79 ? -3.659 -5.302 -18.684 1.00 98.56 79 ASP A N 1
ATOM 650 C CA . ASP A 1 79 ? -2.887 -6.536 -18.508 1.00 98.56 79 ASP A CA 1
ATOM 651 C C . ASP A 1 79 ? -1.380 -6.255 -18.618 1.00 98.56 79 ASP A C 1
ATOM 653 O O . ASP A 1 79 ? -0.586 -6.807 -17.856 1.00 98.56 79 ASP A O 1
ATOM 657 N N . GLY A 1 80 ? -0.980 -5.298 -19.458 1.00 98.56 80 GLY A N 1
ATOM 658 C CA . GLY A 1 80 ? 0.368 -4.742 -19.498 1.00 98.56 80 GLY A CA 1
ATOM 659 C C . GLY A 1 80 ? 0.771 -4.090 -18.175 1.00 98.56 80 GLY A C 1
ATOM 660 O O . GLY A 1 80 ? 1.917 -4.228 -17.750 1.00 98.56 80 GLY A O 1
ATOM 661 N N . CYS A 1 81 ? -0.167 -3.440 -17.474 1.00 98.62 81 CYS A N 1
ATOM 662 C CA . CYS A 1 81 ? 0.075 -2.930 -16.119 1.00 98.62 81 CYS A CA 1
ATOM 663 C C . CYS A 1 81 ? 0.335 -4.069 -15.125 1.00 98.62 81 CYS A C 1
ATOM 665 O O . CYS A 1 81 ? 1.251 -3.958 -14.313 1.00 98.62 81 CYS A O 1
ATOM 667 N N . ILE A 1 82 ? -0.422 -5.172 -15.199 1.00 98.56 82 ILE A N 1
ATOM 668 C CA . ILE A 1 82 ? -0.178 -6.364 -14.369 1.00 98.56 82 ILE A CA 1
ATOM 669 C C . ILE A 1 82 ? 1.210 -6.934 -14.663 1.00 98.56 82 ILE A C 1
ATOM 671 O O . ILE A 1 82 ? 1.999 -7.099 -13.734 1.00 98.56 82 ILE A O 1
ATOM 675 N N . ALA A 1 83 ? 1.524 -7.178 -15.937 1.00 98.50 83 ALA A N 1
ATOM 676 C CA . ALA A 1 83 ? 2.801 -7.750 -16.354 1.00 98.50 83 ALA A CA 1
ATOM 677 C C . ALA A 1 83 ? 3.988 -6.879 -15.918 1.00 98.50 83 ALA A C 1
ATOM 679 O O . ALA A 1 83 ? 4.985 -7.395 -15.409 1.00 98.50 83 ALA A O 1
ATOM 680 N N . PHE A 1 84 ? 3.865 -5.553 -16.049 1.00 98.44 84 PHE A N 1
ATOM 681 C CA . PHE A 1 84 ? 4.871 -4.615 -15.561 1.00 98.44 84 PHE A CA 1
ATOM 682 C C . PHE A 1 84 ? 5.048 -4.714 -14.041 1.00 98.44 84 PHE A C 1
ATOM 684 O O . PHE A 1 84 ? 6.178 -4.850 -13.567 1.00 98.44 84 PHE A O 1
ATOM 691 N N . CYS A 1 85 ? 3.953 -4.675 -13.267 1.00 98.06 85 CYS A N 1
ATOM 692 C CA . CYS A 1 85 ? 4.022 -4.801 -11.810 1.00 98.06 85 CYS A CA 1
ATOM 693 C C . CYS A 1 85 ? 4.676 -6.118 -11.394 1.00 98.06 85 CYS A C 1
ATOM 695 O O . CYS A 1 85 ? 5.562 -6.107 -10.547 1.00 98.06 85 CYS A O 1
ATOM 697 N N . GLU A 1 86 ? 4.282 -7.240 -11.993 1.00 97.25 86 GLU A N 1
ATOM 698 C CA . GLU A 1 86 ? 4.847 -8.549 -11.673 1.00 97.25 86 GLU A CA 1
ATOM 699 C C . GLU A 1 86 ? 6.340 -8.615 -11.999 1.00 97.25 86 GLU A C 1
ATOM 701 O O . GLU A 1 86 ? 7.118 -9.093 -11.173 1.00 97.25 86 GLU A O 1
ATOM 706 N N . ALA A 1 87 ? 6.769 -8.090 -13.147 1.00 97.38 87 ALA A N 1
ATOM 707 C CA . ALA A 1 87 ? 8.186 -8.013 -13.485 1.00 97.38 87 ALA A CA 1
ATOM 708 C C . ALA A 1 87 ? 8.958 -7.159 -12.463 1.00 97.38 87 ALA A C 1
ATOM 710 O O . ALA A 1 87 ? 9.941 -7.622 -11.885 1.00 97.38 87 ALA A O 1
ATOM 711 N N . TYR A 1 88 ? 8.473 -5.948 -12.170 1.00 96.50 88 TYR A N 1
ATOM 712 C CA . TYR A 1 88 ? 9.113 -5.016 -11.238 1.00 96.50 88 TYR A CA 1
ATOM 713 C C . TYR A 1 88 ? 9.160 -5.556 -9.795 1.00 96.50 88 TYR A C 1
ATOM 715 O O . TYR A 1 88 ? 10.153 -5.384 -9.077 1.00 96.50 88 TYR A O 1
ATOM 723 N N . GLU A 1 89 ? 8.101 -6.220 -9.335 1.00 95.75 89 GLU A N 1
ATOM 724 C CA . GLU A 1 89 ? 7.991 -6.799 -7.989 1.00 95.75 89 GLU A CA 1
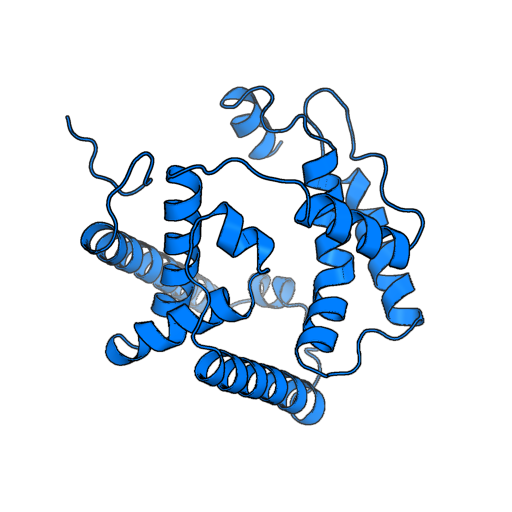ATOM 725 C C . GLU A 1 89 ? 8.859 -8.051 -7.807 1.00 95.75 89 GLU A C 1
ATOM 727 O O . GLU A 1 89 ? 9.295 -8.321 -6.684 1.00 95.75 89 GLU A O 1
ATOM 732 N N . ASN A 1 90 ? 9.132 -8.792 -8.886 1.00 95.44 90 ASN A N 1
ATOM 733 C CA . ASN A 1 90 ? 10.000 -9.972 -8.875 1.00 95.44 90 ASN A CA 1
ATOM 734 C C . ASN A 1 90 ? 11.479 -9.654 -9.137 1.00 95.44 90 ASN A C 1
ATOM 736 O O . ASN A 1 90 ? 12.322 -10.529 -8.938 1.00 95.44 90 ASN A O 1
ATOM 740 N N . THR A 1 91 ? 11.824 -8.419 -9.519 1.00 94.25 91 THR A N 1
ATOM 741 C CA . THR A 1 91 ? 13.223 -7.981 -9.597 1.00 94.25 91 THR A CA 1
ATOM 742 C C . THR A 1 91 ? 13.922 -8.204 -8.248 1.00 94.25 91 THR A C 1
ATOM 744 O O . THR A 1 91 ? 13.462 -7.661 -7.230 1.00 94.25 91 THR A O 1
ATOM 747 N N . PRO A 1 92 ? 15.030 -8.974 -8.207 1.00 90.69 92 PRO A N 1
ATOM 748 C CA . PRO A 1 92 ? 15.796 -9.182 -6.987 1.00 90.69 92 PRO A CA 1
ATOM 749 C C . PRO A 1 92 ? 16.253 -7.849 -6.398 1.00 90.69 92 PRO A C 1
ATOM 751 O O . PRO A 1 92 ? 16.838 -7.016 -7.087 1.00 90.69 92 PRO A O 1
ATOM 754 N N . ARG A 1 93 ? 15.978 -7.647 -5.110 1.00 90.38 93 ARG A N 1
ATOM 755 C CA . ARG A 1 93 ? 16.390 -6.452 -4.369 1.00 90.38 93 ARG A CA 1
ATOM 756 C C . ARG A 1 93 ? 17.400 -6.844 -3.312 1.00 90.38 93 ARG A C 1
ATOM 758 O O . ARG A 1 93 ? 17.179 -7.795 -2.561 1.00 90.38 93 ARG A O 1
ATOM 765 N N . GLU A 1 94 ? 18.492 -6.096 -3.246 1.00 91.12 94 GLU A N 1
ATOM 766 C CA . GLU A 1 94 ? 19.470 -6.267 -2.183 1.00 91.12 94 GLU A CA 1
ATOM 767 C C . GLU A 1 94 ? 18.852 -5.928 -0.827 1.00 91.12 94 GLU A C 1
ATOM 769 O O . GLU A 1 94 ? 18.032 -5.015 -0.687 1.00 91.12 94 GLU A O 1
ATOM 774 N N . TYR A 1 95 ? 19.259 -6.682 0.190 1.00 91.62 95 TYR A N 1
ATOM 775 C CA . TYR A 1 95 ? 18.815 -6.417 1.546 1.00 91.62 95 TYR A CA 1
ATOM 776 C C . TYR A 1 95 ? 19.355 -5.070 2.029 1.00 91.62 95 TYR A C 1
ATOM 778 O O . TYR A 1 95 ? 20.557 -4.819 2.000 1.00 91.62 95 TYR A O 1
ATOM 786 N N . ASN A 1 96 ? 18.458 -4.247 2.565 1.00 89.12 96 ASN A N 1
ATOM 787 C CA . ASN A 1 96 ? 18.801 -2.998 3.221 1.00 89.12 96 ASN A CA 1
ATOM 788 C C . ASN A 1 96 ? 18.170 -2.970 4.617 1.00 89.12 96 ASN A C 1
ATOM 790 O O . ASN A 1 96 ? 16.946 -2.973 4.767 1.00 89.12 96 ASN A O 1
ATOM 794 N N . GLU A 1 97 ? 19.011 -2.916 5.649 1.00 89.31 97 GLU A N 1
ATOM 795 C CA . GLU A 1 97 ? 18.565 -2.909 7.043 1.00 89.31 97 GLU A CA 1
ATOM 796 C C . GLU A 1 97 ? 17.659 -1.712 7.364 1.00 89.31 97 GLU A C 1
ATOM 798 O O . GLU A 1 97 ? 16.617 -1.874 8.001 1.00 89.31 97 GLU A O 1
ATOM 803 N N . LYS A 1 98 ? 17.979 -0.521 6.845 1.00 87.75 98 LYS A N 1
ATOM 804 C CA . LYS A 1 98 ? 17.129 0.665 7.008 1.00 87.75 98 LYS A CA 1
ATOM 805 C C . LYS A 1 98 ? 15.749 0.445 6.387 1.00 87.75 98 LYS A C 1
ATOM 807 O O . LYS A 1 98 ? 14.741 0.821 6.984 1.00 87.75 98 LYS A O 1
ATOM 812 N N . ALA A 1 99 ? 15.683 -0.195 5.219 1.00 87.44 99 ALA A N 1
ATOM 813 C CA . ALA A 1 99 ? 14.413 -0.509 4.566 1.00 87.44 99 ALA A CA 1
ATOM 814 C C . ALA A 1 99 ? 13.568 -1.490 5.397 1.00 87.44 99 ALA A C 1
ATOM 816 O O . ALA A 1 99 ? 12.361 -1.288 5.537 1.00 87.44 99 ALA A O 1
ATOM 817 N N . ARG A 1 100 ? 14.200 -2.486 6.038 1.00 91.25 100 ARG A N 1
ATOM 818 C CA . ARG A 1 100 ? 13.524 -3.382 6.990 1.00 91.25 100 ARG A CA 1
ATOM 819 C C . ARG A 1 100 ? 12.906 -2.613 8.157 1.00 91.25 100 ARG A C 1
ATOM 821 O O . ARG A 1 100 ? 11.736 -2.836 8.468 1.00 91.25 100 ARG A O 1
ATOM 828 N N . TYR A 1 101 ? 13.650 -1.699 8.785 1.00 89.25 101 TYR A N 1
ATOM 829 C CA . TYR A 1 101 ? 13.124 -0.885 9.890 1.00 89.25 101 TYR A CA 1
ATOM 830 C C . TYR A 1 101 ? 11.965 0.013 9.454 1.00 89.25 101 TYR A C 1
ATOM 832 O O . TYR A 1 101 ? 10.977 0.126 10.184 1.00 89.25 101 TYR A O 1
ATOM 840 N N . ILE A 1 102 ? 12.041 0.603 8.258 1.00 88.75 102 ILE A N 1
ATOM 841 C CA . ILE A 1 102 ? 10.937 1.382 7.683 1.00 88.75 102 ILE A CA 1
ATOM 842 C C . ILE A 1 102 ? 9.701 0.492 7.505 1.00 88.75 102 ILE A C 1
ATOM 844 O O . ILE A 1 102 ? 8.627 0.844 7.992 1.00 88.75 102 ILE A O 1
ATOM 848 N N . GLY A 1 103 ? 9.848 -0.687 6.891 1.00 91.31 103 GLY A N 1
ATOM 849 C CA . GLY A 1 103 ? 8.744 -1.634 6.705 1.00 91.31 103 GLY A CA 1
ATOM 850 C C . GLY A 1 103 ? 8.097 -2.057 8.029 1.00 91.31 103 GLY A C 1
ATOM 851 O O . GLY A 1 103 ? 6.877 -1.978 8.183 1.00 91.31 103 GLY A O 1
ATOM 852 N N . LEU A 1 104 ? 8.906 -2.424 9.027 1.00 92.31 104 LEU A N 1
ATOM 853 C CA . LEU A 1 104 ? 8.418 -2.781 10.364 1.00 92.31 104 LEU A CA 1
ATOM 854 C C . LEU A 1 104 ? 7.720 -1.613 11.070 1.00 92.31 104 LEU A C 1
ATOM 856 O O . LEU A 1 104 ? 6.732 -1.835 11.772 1.00 92.31 104 LEU A O 1
ATOM 860 N N . SER A 1 105 ? 8.199 -0.385 10.875 1.00 91.44 105 SER A N 1
ATOM 861 C CA . SER A 1 105 ? 7.576 0.820 11.431 1.00 91.44 105 SER A CA 1
ATOM 862 C C . SER A 1 105 ? 6.228 1.108 10.770 1.00 91.44 105 SER A C 1
ATOM 864 O O . SER A 1 105 ? 5.275 1.456 11.455 1.00 91.44 105 SER A O 1
ATOM 866 N N . ILE A 1 106 ? 6.087 0.913 9.459 1.00 92.19 106 ILE A N 1
ATOM 867 C CA . ILE A 1 106 ? 4.793 1.084 8.778 1.00 92.19 106 ILE A CA 1
ATOM 868 C C . ILE A 1 106 ? 3.782 0.044 9.280 1.00 92.19 106 ILE A C 1
ATOM 870 O O . ILE A 1 106 ? 2.634 0.380 9.577 1.00 92.19 106 ILE A O 1
ATOM 874 N N . PHE A 1 107 ? 4.208 -1.211 9.445 1.00 94.56 107 PHE A N 1
ATOM 875 C CA . PHE A 1 107 ? 3.334 -2.266 9.965 1.00 94.56 107 PHE A CA 1
ATOM 876 C C . PHE A 1 107 ? 2.903 -1.981 11.411 1.00 94.56 107 PHE A C 1
ATOM 878 O O . PHE A 1 107 ? 1.726 -2.136 11.743 1.00 94.56 107 PHE A O 1
ATOM 885 N N . ASN A 1 108 ? 3.830 -1.509 12.254 1.00 93.56 108 ASN A N 1
ATOM 886 C CA . ASN A 1 108 ? 3.531 -1.135 13.640 1.00 93.56 108 ASN A CA 1
ATOM 887 C C . ASN A 1 108 ? 2.593 0.057 13.727 1.00 93.56 108 ASN A C 1
ATOM 889 O O . ASN A 1 108 ? 1.702 0.043 14.571 1.00 93.56 108 ASN A O 1
ATOM 893 N N . LEU A 1 109 ? 2.738 1.047 12.849 1.00 94.31 109 LEU A N 1
ATOM 894 C CA . LEU A 1 109 ? 1.832 2.189 12.809 1.00 94.31 109 LEU A CA 1
ATOM 895 C C . LEU A 1 109 ? 0.393 1.740 12.536 1.00 94.31 109 LEU A C 1
ATOM 897 O O . LEU A 1 109 ? -0.526 2.181 13.226 1.00 94.31 109 LEU A O 1
ATOM 901 N N . PHE A 1 110 ? 0.197 0.821 11.585 1.00 95.50 110 PHE A N 1
ATOM 902 C CA . PHE A 1 110 ? -1.119 0.236 11.325 1.00 95.50 110 PHE A CA 1
ATOM 903 C C . PHE A 1 110 ? -1.683 -0.448 12.580 1.00 95.50 110 PHE A C 1
ATOM 905 O O . PHE A 1 110 ? -2.791 -0.132 13.019 1.00 95.50 110 PHE A O 1
ATOM 912 N N . ALA A 1 111 ? -0.907 -1.339 13.201 1.00 95.88 111 ALA A N 1
ATOM 913 C CA . ALA A 1 111 ? -1.332 -2.041 14.408 1.00 95.88 111 ALA A CA 1
ATOM 914 C C . ALA A 1 111 ? -1.648 -1.074 15.559 1.00 95.88 111 ALA A C 1
ATOM 916 O O . ALA A 1 111 ? -2.654 -1.222 16.244 1.00 95.88 111 ALA A O 1
ATOM 917 N N . TYR A 1 112 ? -0.810 -0.059 15.753 1.00 94.88 112 TYR A N 1
ATOM 918 C CA . TYR A 1 112 ? -0.954 0.926 16.816 1.00 94.88 112 TYR A CA 1
ATOM 919 C C . TYR A 1 112 ? -2.207 1.784 16.648 1.00 94.88 112 TYR A C 1
ATOM 921 O O . TYR A 1 112 ? -2.881 2.074 17.636 1.00 94.88 112 TYR A O 1
ATOM 929 N N . ARG A 1 113 ? -2.516 2.184 15.409 1.00 95.31 113 ARG A N 1
ATOM 930 C CA . ARG A 1 113 ? -3.633 3.079 15.093 1.00 95.31 113 ARG A CA 1
ATOM 931 C C . ARG A 1 113 ? -4.992 2.392 15.178 1.00 95.31 113 ARG A C 1
ATOM 933 O O . ARG A 1 113 ? -5.957 3.034 15.579 1.00 95.31 113 ARG A O 1
ATOM 940 N N . TYR A 1 114 ? -5.071 1.121 14.789 1.00 94.75 114 TYR A N 1
ATOM 941 C CA . TYR A 1 114 ? -6.353 0.425 14.638 1.00 94.75 114 TYR A CA 1
ATOM 942 C C . TYR A 1 114 ? -6.624 -0.643 15.702 1.00 94.75 114 TYR A C 1
ATOM 944 O O . TYR A 1 114 ? -7.763 -1.089 15.814 1.00 94.75 114 TYR A O 1
ATOM 952 N N . PHE A 1 115 ? -5.623 -1.044 16.496 1.00 96.19 115 PHE A N 1
ATOM 953 C CA . PHE A 1 115 ? -5.779 -2.088 17.511 1.00 96.19 115 PHE A CA 1
ATOM 954 C C . PHE A 1 115 ? -5.394 -1.592 18.913 1.00 96.19 115 PHE A C 1
ATOM 956 O O . PHE A 1 115 ? -4.382 -0.900 19.087 1.00 96.19 115 PHE A O 1
ATOM 963 N N . PRO A 1 116 ? -6.159 -1.981 19.953 1.00 95.19 116 PRO A N 1
ATOM 964 C CA . PRO A 1 116 ? -5.803 -1.678 21.334 1.00 95.19 116 PRO A CA 1
ATOM 965 C C . PRO A 1 116 ? -4.500 -2.397 21.734 1.00 95.19 116 PRO A C 1
ATOM 967 O O . PRO A 1 116 ? -4.168 -3.421 21.131 1.00 95.19 116 PRO A O 1
ATOM 970 N N . PRO A 1 117 ? -3.773 -1.927 22.771 1.00 92.94 117 PRO A N 1
ATOM 971 C CA . PRO A 1 117 ? -2.442 -2.429 23.132 1.00 92.94 117 PRO A CA 1
ATOM 972 C C . PRO A 1 117 ? -2.291 -3.960 23.180 1.00 92.94 117 PRO A C 1
ATOM 974 O O . PRO A 1 117 ? -1.333 -4.484 22.618 1.00 92.94 117 PRO A O 1
ATOM 977 N N . GLY A 1 118 ? -3.255 -4.686 23.759 1.00 93.44 118 GLY A N 1
ATOM 978 C CA . GLY A 1 118 ? -3.211 -6.154 23.867 1.00 93.44 118 GLY A CA 1
ATOM 979 C C . GLY A 1 118 ? -3.431 -6.924 22.555 1.00 93.44 118 GLY A C 1
ATOM 980 O O . GLY A 1 118 ? -3.087 -8.100 22.474 1.00 93.44 118 GLY A O 1
ATOM 981 N N . LEU A 1 119 ? -3.965 -6.278 21.513 1.00 96.38 119 LEU A N 1
ATOM 982 C CA . LEU A 1 119 ? -4.249 -6.891 20.206 1.00 96.38 119 LEU A CA 1
ATOM 983 C C . LEU A 1 119 ? -3.306 -6.409 19.097 1.00 96.38 119 LEU A C 1
ATOM 985 O O . LEU A 1 119 ? -3.485 -6.759 17.932 1.00 96.38 119 LEU A O 1
ATOM 989 N N . ARG A 1 120 ? -2.272 -5.626 19.424 1.00 94.56 120 ARG A N 1
ATOM 990 C CA . ARG A 1 120 ? -1.348 -5.087 18.412 1.00 94.56 120 ARG A CA 1
ATOM 991 C C . ARG A 1 120 ? -0.542 -6.165 17.697 1.00 94.56 120 ARG A C 1
ATOM 993 O O . ARG A 1 120 ? -0.255 -6.005 16.519 1.00 94.56 120 ARG A O 1
ATOM 1000 N N . TRP A 1 121 ? -0.230 -7.282 18.353 1.00 94.19 121 TRP A N 1
ATOM 1001 C CA . TRP A 1 121 ? 0.417 -8.422 17.692 1.00 94.19 121 TRP A CA 1
ATOM 1002 C C . TRP A 1 121 ? -0.452 -8.983 16.551 1.00 94.19 121 TRP A C 1
ATOM 1004 O O . TRP A 1 121 ? 0.065 -9.344 15.496 1.00 94.19 121 TRP A O 1
ATOM 1014 N N . PHE A 1 122 ? -1.776 -8.993 16.737 1.00 96.31 122 PHE A N 1
ATOM 1015 C CA . PHE A 1 122 ? -2.736 -9.409 15.720 1.00 96.31 122 PHE A CA 1
ATOM 1016 C C . PHE A 1 122 ? -2.858 -8.342 14.629 1.00 96.31 122 PHE A C 1
ATOM 1018 O O . PHE A 1 122 ? -2.782 -8.658 13.445 1.00 96.31 122 PHE A O 1
ATOM 1025 N N . GLY A 1 123 ? -2.920 -7.063 15.014 1.00 96.19 123 GLY A N 1
ATOM 1026 C CA . GLY A 1 123 ? -2.880 -5.939 14.075 1.00 96.19 123 GLY A CA 1
ATOM 1027 C C . GLY A 1 123 ? -1.635 -5.931 13.184 1.00 96.19 123 GLY A C 1
ATOM 1028 O O . GLY A 1 123 ? -1.735 -5.651 11.995 1.00 96.19 123 GLY A O 1
ATOM 1029 N N . MET A 1 124 ? -0.474 -6.321 13.718 1.00 95.19 124 MET A N 1
ATOM 1030 C CA . MET A 1 124 ? 0.780 -6.463 12.967 1.00 95.19 124 MET A CA 1
ATOM 1031 C C . MET A 1 124 ? 0.717 -7.551 11.895 1.00 95.19 124 MET A C 1
ATOM 1033 O O . MET A 1 124 ? 1.394 -7.457 10.869 1.00 95.19 124 MET A O 1
ATOM 1037 N N . ALA A 1 125 ? -0.083 -8.591 12.122 1.00 97.19 125 ALA A N 1
ATOM 1038 C CA . ALA A 1 125 ? -0.228 -9.696 11.191 1.00 97.19 125 ALA A CA 1
ATOM 1039 C C . ALA A 1 125 ? -1.028 -9.304 9.935 1.00 97.19 125 ALA A C 1
ATOM 1041 O O . ALA A 1 125 ? -0.822 -9.918 8.888 1.00 97.19 125 ALA A O 1
ATOM 1042 N N . PHE A 1 126 ? -1.881 -8.271 9.985 1.00 97.25 126 PHE A N 1
ATOM 1043 C CA . PHE A 1 126 ? -2.643 -7.789 8.820 1.00 97.25 126 PHE A CA 1
ATOM 1044 C C . PHE A 1 126 ? -1.744 -7.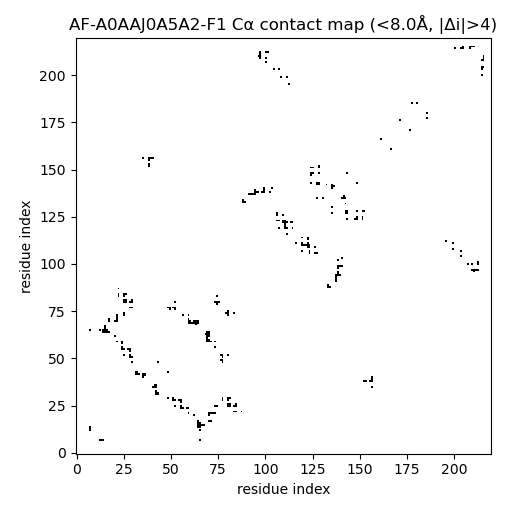320 7.670 1.00 97.25 126 PHE A C 1
ATOM 1046 O O . PHE A 1 126 ? -1.770 -7.950 6.610 1.00 97.25 126 PHE A O 1
ATOM 1053 N N . PRO A 1 127 ? -0.917 -6.269 7.833 1.00 96.12 127 PRO A N 1
ATOM 1054 C CA . PRO A 1 127 ? -0.094 -5.774 6.739 1.00 96.12 127 PRO A CA 1
ATOM 1055 C C . PRO A 1 127 ? 0.957 -6.801 6.305 1.00 96.12 127 PRO A C 1
ATOM 1057 O O . PRO A 1 127 ? 1.249 -6.886 5.116 1.00 96.12 127 PRO A O 1
ATOM 1060 N N . ARG A 1 128 ? 1.459 -7.655 7.213 1.00 96.31 128 ARG A N 1
ATOM 1061 C CA . ARG A 1 128 ? 2.325 -8.788 6.839 1.00 96.31 128 ARG A CA 1
ATOM 1062 C C . ARG A 1 128 ? 1.605 -9.767 5.914 1.00 96.31 128 ARG A C 1
ATOM 1064 O O . ARG A 1 128 ? 2.125 -10.102 4.859 1.00 96.31 128 ARG A O 1
ATOM 1071 N N . THR A 1 129 ? 0.389 -10.176 6.270 1.00 97.00 129 THR A N 1
ATOM 1072 C CA . THR A 1 129 ? -0.411 -11.123 5.474 1.00 97.00 129 THR A CA 1
ATOM 1073 C C . THR A 1 129 ? -0.791 -10.561 4.112 1.00 97.00 129 THR A C 1
ATOM 1075 O O . THR A 1 129 ? -0.864 -11.317 3.149 1.00 97.00 129 THR A O 1
ATOM 1078 N N . LEU A 1 130 ? -1.043 -9.253 4.023 1.00 95.44 130 LEU A N 1
ATOM 1079 C CA . LEU A 1 130 ? -1.477 -8.589 2.791 1.00 95.44 130 LEU A CA 1
ATOM 1080 C C . LEU A 1 130 ? -0.314 -8.085 1.924 1.00 95.44 130 LEU A C 1
ATOM 1082 O O . LEU A 1 130 ? -0.528 -7.747 0.762 1.00 95.44 130 LEU A O 1
ATOM 1086 N N . SER A 1 131 ? 0.914 -8.083 2.442 1.00 95.19 131 SER A N 1
ATOM 1087 C CA . SER A 1 131 ? 2.113 -7.757 1.664 1.00 95.19 131 SER A CA 1
ATOM 1088 C C . SER A 1 131 ? 2.450 -8.855 0.653 1.00 95.19 131 SER A C 1
ATOM 1090 O O . SER A 1 131 ? 1.988 -9.998 0.759 1.00 95.19 131 SER A O 1
ATOM 1092 N N . LEU A 1 132 ? 3.241 -8.510 -0.361 1.00 93.88 132 LEU A N 1
ATOM 1093 C CA . LEU A 1 132 ? 3.767 -9.479 -1.320 1.00 93.88 132 LEU A CA 1
ATOM 1094 C C . LEU A 1 132 ? 4.881 -10.320 -0.671 1.00 93.88 132 LEU A C 1
ATOM 1096 O O . LEU A 1 132 ? 5.693 -9.770 0.082 1.00 93.88 132 LEU A O 1
ATOM 1100 N N . PRO A 1 133 ? 4.980 -11.627 -0.981 1.00 93.69 133 PRO A N 1
ATOM 1101 C CA . PRO A 1 133 ? 6.069 -12.469 -0.485 1.00 93.69 133 PRO A CA 1
ATOM 1102 C C . PRO A 1 133 ? 7.458 -11.938 -0.863 1.00 93.69 133 PRO A C 1
ATOM 1104 O O . PRO A 1 133 ? 8.370 -11.965 -0.039 1.00 93.69 133 PRO A O 1
ATOM 1107 N N . THR A 1 134 ? 7.608 -11.391 -2.074 1.00 94.06 134 THR A N 1
ATOM 1108 C CA . THR A 1 134 ? 8.862 -10.787 -2.550 1.00 94.06 134 THR A CA 1
ATOM 1109 C C . THR A 1 134 ? 9.261 -9.572 -1.716 1.00 94.06 134 THR A C 1
ATOM 1111 O O . THR A 1 134 ? 10.422 -9.456 -1.328 1.00 94.06 134 THR A O 1
ATOM 1114 N N . THR A 1 135 ? 8.306 -8.710 -1.346 1.00 93.12 135 THR A N 1
ATOM 1115 C CA . THR A 1 135 ? 8.545 -7.565 -0.452 1.00 93.12 135 THR A CA 1
ATOM 1116 C C . THR A 1 135 ? 8.980 -8.012 0.942 1.00 93.12 135 THR A C 1
ATOM 1118 O O . THR A 1 135 ? 9.955 -7.487 1.480 1.00 93.12 135 THR A O 1
ATOM 1121 N N . LEU A 1 136 ? 8.295 -9.000 1.529 1.00 95.00 136 LEU A N 1
ATOM 1122 C CA . LEU A 1 136 ? 8.668 -9.540 2.841 1.00 95.00 136 LEU A CA 1
ATOM 1123 C C . LEU A 1 136 ? 10.071 -10.156 2.811 1.00 95.00 136 LEU A C 1
ATOM 1125 O O . LEU A 1 136 ? 10.876 -9.891 3.704 1.00 95.00 136 LEU A O 1
ATOM 1129 N N . SER A 1 137 ? 10.381 -10.907 1.753 1.00 94.00 137 SER A N 1
ATOM 1130 C CA . SER A 1 137 ? 11.699 -11.502 1.529 1.00 94.00 137 SER A CA 1
ATOM 1131 C C . SER A 1 137 ? 12.792 -10.436 1.390 1.00 94.00 137 SER A C 1
ATOM 1133 O O . SER A 1 137 ? 13.804 -10.506 2.088 1.00 94.00 137 SER A O 1
ATOM 1135 N N . ALA A 1 138 ? 12.571 -9.400 0.572 1.00 93.06 138 ALA A N 1
ATOM 1136 C CA . ALA A 1 138 ? 13.518 -8.296 0.384 1.00 93.06 138 ALA A CA 1
ATOM 1137 C C . ALA A 1 138 ? 13.834 -7.566 1.703 1.00 93.06 138 ALA A C 1
ATOM 1139 O O . ALA A 1 138 ? 14.976 -7.177 1.953 1.00 93.06 138 ALA A O 1
ATOM 1140 N N . PHE A 1 139 ? 12.842 -7.428 2.586 1.00 93.81 139 PHE A N 1
ATOM 1141 C CA . PHE A 1 139 ? 13.020 -6.828 3.910 1.00 93.81 139 PHE A CA 1
ATOM 1142 C C . PHE A 1 139 ? 13.445 -7.819 4.997 1.00 93.81 139 PHE A C 1
ATOM 1144 O O . PHE A 1 139 ? 13.673 -7.395 6.129 1.00 93.81 139 PHE A O 1
ATOM 1151 N N . ARG A 1 140 ? 13.566 -9.119 4.699 1.00 94.62 140 ARG A N 1
ATOM 1152 C CA . ARG A 1 140 ? 13.796 -10.183 5.695 1.00 94.62 140 ARG A CA 1
ATOM 1153 C C . ARG A 1 140 ? 12.799 -10.111 6.860 1.00 94.62 140 ARG A C 1
ATOM 1155 O O . ARG A 1 140 ? 13.165 -10.207 8.034 1.00 94.62 140 ARG A O 1
ATOM 1162 N N . ILE A 1 141 ? 11.531 -9.875 6.531 1.00 94.06 141 ILE A N 1
ATOM 1163 C CA . ILE A 1 141 ? 10.414 -9.931 7.473 1.00 94.06 141 ILE A CA 1
ATOM 1164 C C . ILE A 1 141 ? 9.770 -11.303 7.329 1.00 94.06 141 ILE A C 1
ATOM 1166 O O . ILE A 1 141 ? 9.386 -11.704 6.234 1.00 94.06 141 ILE A O 1
ATOM 1170 N N . GLU A 1 142 ? 9.643 -12.017 8.441 1.00 94.50 142 GLU A N 1
ATOM 1171 C CA . GLU A 1 142 ? 9.014 -13.332 8.440 1.00 94.50 142 GLU A CA 1
ATOM 1172 C C . GLU A 1 142 ? 7.533 -13.235 8.043 1.00 94.50 142 GLU A C 1
ATOM 1174 O O . GLU A 1 142 ? 6.822 -12.324 8.501 1.00 94.50 142 GLU A O 1
ATOM 1179 N N . PRO A 1 143 ? 7.047 -14.163 7.200 1.00 95.31 143 PRO A N 1
ATOM 1180 C CA . PRO A 1 143 ? 5.639 -14.218 6.853 1.00 95.31 143 PRO A CA 1
ATOM 1181 C C . PRO A 1 143 ? 4.784 -14.550 8.079 1.00 95.31 143 PRO A C 1
ATOM 1183 O O . PRO A 1 143 ? 5.225 -15.172 9.045 1.00 95.31 143 PRO A O 1
ATOM 1186 N N . THR A 1 144 ? 3.519 -14.143 8.028 1.00 95.19 144 THR A N 1
ATOM 1187 C CA . THR A 1 144 ? 2.524 -14.529 9.032 1.00 95.19 144 THR A CA 1
ATOM 1188 C C . THR A 1 144 ? 2.326 -16.046 9.036 1.00 95.19 144 THR A C 1
ATOM 1190 O O . THR A 1 144 ? 2.363 -16.680 7.983 1.00 95.19 144 THR A O 1
ATOM 1193 N N . ASN A 1 145 ? 2.038 -16.626 10.206 1.00 95.50 145 ASN A N 1
ATOM 1194 C CA . ASN A 1 145 ? 1.610 -18.022 10.309 1.00 95.50 145 ASN A CA 1
ATOM 1195 C C . ASN A 1 145 ? 0.453 -18.317 9.318 1.00 95.50 145 ASN A C 1
ATOM 1197 O O . ASN A 1 145 ? -0.505 -17.542 9.295 1.00 95.50 145 ASN A O 1
ATOM 1201 N N . PRO A 1 146 ? 0.485 -19.421 8.542 1.00 96.50 146 PRO A N 1
ATOM 1202 C CA . PRO A 1 146 ? -0.512 -19.696 7.500 1.00 96.50 146 PRO A CA 1
ATOM 1203 C C . PRO A 1 146 ? -1.965 -19.752 7.990 1.00 96.50 146 PRO A C 1
ATOM 1205 O O . PRO A 1 146 ? -2.865 -19.278 7.300 1.00 96.50 146 PRO A O 1
ATOM 1208 N N . VAL A 1 147 ? -2.205 -20.284 9.192 1.00 97.56 147 VAL A N 1
ATOM 1209 C CA . VAL A 1 147 ? -3.552 -20.359 9.781 1.00 97.56 147 VAL A CA 1
ATOM 1210 C C . VAL A 1 147 ? -4.049 -18.958 10.121 1.00 97.56 147 VAL A C 1
ATOM 1212 O O . VAL A 1 147 ? -5.168 -18.582 9.777 1.00 97.56 147 VAL A O 1
ATOM 1215 N N . LEU A 1 148 ? -3.189 -18.149 10.741 1.00 97.06 148 LEU A N 1
ATOM 1216 C CA . LEU A 1 148 ? -3.512 -16.762 11.058 1.00 97.06 148 LEU A CA 1
ATOM 1217 C C . LEU A 1 148 ? -3.715 -15.920 9.790 1.00 97.06 148 LEU A C 1
ATOM 1219 O O . LEU A 1 148 ? -4.627 -15.097 9.733 1.00 97.06 148 LEU A O 1
ATOM 1223 N N . ALA A 1 149 ? -2.905 -16.157 8.758 1.00 97.00 149 ALA A N 1
ATOM 1224 C CA . ALA A 1 149 ? -3.052 -15.526 7.455 1.00 97.00 149 ALA A CA 1
ATOM 1225 C C . ALA A 1 149 ? -4.409 -15.861 6.817 1.00 97.00 149 ALA A C 1
ATOM 1227 O O . ALA A 1 149 ? -5.088 -14.959 6.330 1.00 97.00 149 ALA A O 1
ATOM 1228 N N . ALA A 1 150 ? -4.848 -17.122 6.879 1.00 97.25 150 ALA A N 1
ATOM 1229 C CA . ALA A 1 150 ? -6.161 -17.535 6.385 1.00 97.25 150 ALA A CA 1
ATOM 1230 C C . ALA A 1 150 ? -7.310 -16.837 7.135 1.00 97.25 150 ALA A C 1
ATOM 1232 O O . ALA A 1 150 ? -8.249 -16.355 6.500 1.00 97.25 150 ALA A O 1
ATOM 1233 N N . ILE A 1 151 ? -7.208 -16.705 8.464 1.00 97.69 151 ILE A N 1
ATOM 1234 C CA . ILE A 1 151 ? -8.176 -15.950 9.280 1.00 97.69 151 ILE A CA 1
ATOM 1235 C C . ILE A 1 151 ? -8.228 -14.483 8.839 1.00 97.69 151 ILE A C 1
ATOM 1237 O O . ILE A 1 151 ? -9.308 -13.931 8.645 1.00 97.69 151 ILE A O 1
ATOM 1241 N N . ILE A 1 152 ? -7.073 -13.846 8.641 1.00 97.44 152 ILE A N 1
ATOM 1242 C CA . ILE A 1 152 ? -6.999 -12.447 8.202 1.00 97.44 152 ILE A CA 1
ATOM 1243 C C . ILE A 1 152 ? -7.599 -12.276 6.804 1.00 97.44 152 ILE A C 1
ATOM 1245 O O . ILE A 1 152 ? -8.393 -11.361 6.596 1.00 97.44 152 ILE A O 1
ATOM 1249 N N . ILE A 1 153 ? -7.276 -13.164 5.860 1.00 97.56 153 ILE A N 1
ATOM 1250 C CA . ILE A 1 153 ? -7.863 -13.159 4.512 1.00 97.56 153 ILE A CA 1
ATOM 1251 C C . ILE A 1 153 ? -9.385 -13.281 4.600 1.00 97.56 153 ILE A C 1
ATOM 1253 O O . ILE A 1 153 ? -10.095 -12.515 3.950 1.00 97.56 153 ILE A O 1
ATOM 1257 N N . PHE A 1 154 ? -9.892 -14.183 5.442 1.00 97.62 154 PHE A N 1
ATOM 1258 C CA . PHE A 1 154 ? -11.324 -14.343 5.672 1.00 97.62 154 PHE A CA 1
ATOM 1259 C C . PHE A 1 154 ? -11.970 -13.073 6.247 1.00 97.62 154 PHE A C 1
ATOM 1261 O O . PHE A 1 154 ? -13.014 -12.645 5.751 1.00 97.62 154 PHE A O 1
ATOM 1268 N N . ILE A 1 155 ? -11.347 -12.432 7.242 1.00 97.19 155 ILE A N 1
ATOM 1269 C CA . ILE A 1 155 ? -11.842 -11.177 7.828 1.00 97.19 155 ILE A CA 1
ATOM 1270 C C . ILE A 1 155 ? -11.911 -10.084 6.762 1.00 97.19 155 ILE A C 1
ATOM 1272 O O . ILE A 1 155 ? -12.960 -9.472 6.584 1.00 97.19 155 ILE A O 1
ATOM 1276 N N . VAL A 1 156 ? -10.823 -9.856 6.023 1.00 96.75 156 VAL A N 1
ATOM 1277 C CA . VAL A 1 156 ? -10.768 -8.793 5.008 1.00 96.75 156 VAL A CA 1
ATOM 1278 C C . VAL A 1 156 ? -11.774 -9.070 3.891 1.00 96.75 156 VAL A C 1
ATOM 1280 O O . VAL A 1 156 ? -12.540 -8.180 3.534 1.00 96.75 156 VAL A O 1
ATOM 1283 N N . ARG A 1 157 ? -11.857 -10.312 3.399 1.00 96.88 157 ARG A N 1
ATOM 1284 C CA . ARG A 1 157 ? -12.883 -10.740 2.434 1.00 96.88 157 ARG A CA 1
ATOM 1285 C C . ARG A 1 157 ? -14.293 -10.424 2.937 1.00 96.88 157 ARG A C 1
ATOM 1287 O O . ARG A 1 157 ? -15.103 -9.886 2.188 1.00 96.88 157 ARG A O 1
ATOM 1294 N N . THR A 1 158 ? -14.581 -10.755 4.194 1.00 96.50 158 THR A N 1
ATOM 1295 C CA . THR A 1 158 ? -15.893 -10.522 4.809 1.00 96.50 158 THR A CA 1
ATOM 1296 C C . THR A 1 158 ? -16.202 -9.034 4.898 1.00 96.50 158 THR A C 1
ATOM 1298 O O . THR A 1 158 ? -17.307 -8.636 4.551 1.00 96.50 158 THR A O 1
ATOM 1301 N N . VAL A 1 159 ? -15.228 -8.205 5.289 1.00 94.56 159 VAL A N 1
ATOM 1302 C CA . VAL A 1 159 ? -15.389 -6.745 5.316 1.00 94.56 159 VAL A CA 1
ATOM 1303 C C . VAL A 1 159 ? -15.764 -6.221 3.933 1.00 94.56 159 VAL A C 1
ATOM 1305 O O . VAL A 1 159 ? -16.751 -5.506 3.838 1.00 94.56 159 VAL A O 1
ATOM 1308 N N . PHE A 1 160 ? -15.060 -6.630 2.872 1.00 93.88 160 PHE A N 1
ATOM 1309 C CA . PHE A 1 160 ? -15.385 -6.225 1.497 1.00 93.88 160 PHE A CA 1
ATOM 1310 C C . PHE A 1 160 ? -16.823 -6.585 1.103 1.00 93.88 160 PHE A C 1
ATOM 1312 O O . PHE A 1 160 ? -17.578 -5.724 0.652 1.00 93.88 160 PHE A O 1
ATOM 1319 N N . LEU A 1 161 ? -17.227 -7.837 1.336 1.00 93.12 161 LEU A N 1
ATOM 1320 C CA . LEU A 1 161 ? -18.580 -8.305 1.021 1.00 93.12 161 LEU A CA 1
ATOM 1321 C C . LEU A 1 161 ? -19.649 -7.548 1.815 1.00 93.12 161 LEU A C 1
ATOM 1323 O O . LEU A 1 161 ? -20.660 -7.131 1.258 1.00 93.12 161 LEU A O 1
ATOM 1327 N N . VAL A 1 162 ? -19.416 -7.336 3.110 1.00 94.00 162 VAL A N 1
ATOM 1328 C CA . VAL A 1 162 ? -20.322 -6.576 3.975 1.00 94.00 162 VAL A CA 1
ATOM 1329 C C . VAL A 1 162 ? -20.428 -5.127 3.507 1.00 94.00 162 VAL A C 1
ATOM 1331 O O . VAL A 1 162 ? -21.535 -4.602 3.428 1.00 94.00 162 VAL A O 1
ATOM 1334 N N . THR A 1 163 ? -19.309 -4.485 3.165 1.00 90.56 163 THR A N 1
ATOM 1335 C CA . THR A 1 163 ? -19.317 -3.101 2.681 1.00 90.56 163 THR A CA 1
ATOM 1336 C C . THR A 1 163 ? -20.059 -2.954 1.361 1.00 90.56 163 THR A C 1
ATOM 1338 O O . THR A 1 163 ? -20.819 -2.010 1.215 1.00 90.56 163 THR A O 1
ATOM 1341 N N . GLU A 1 164 ? -19.909 -3.904 0.440 1.00 87.69 164 GLU A N 1
ATO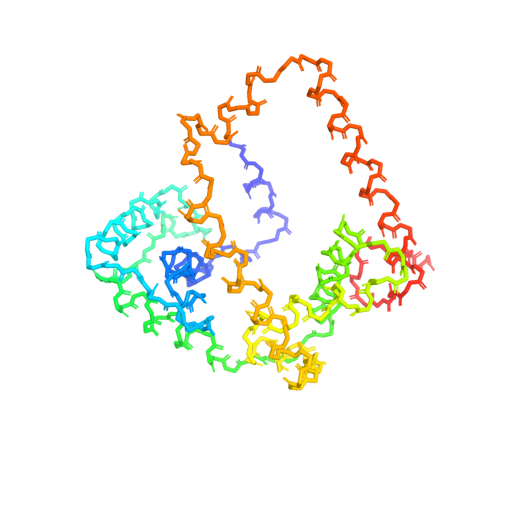M 1342 C CA . GLU A 1 164 ? -20.570 -3.860 -0.871 1.00 87.69 164 GLU A CA 1
ATOM 1343 C C . GLU A 1 164 ? -22.075 -4.123 -0.794 1.00 87.69 164 GLU A C 1
ATOM 1345 O O . GLU A 1 164 ? -22.838 -3.564 -1.576 1.00 87.69 164 GLU A O 1
ATOM 1350 N N . VAL A 1 165 ? -22.508 -4.985 0.128 1.00 89.81 165 VAL A N 1
ATOM 1351 C CA . VAL A 1 165 ? -23.919 -5.384 0.230 1.00 89.81 165 VAL A CA 1
ATOM 1352 C C . VAL A 1 165 ? -24.708 -4.459 1.154 1.00 89.81 165 VAL A C 1
ATOM 1354 O O . VAL A 1 165 ? -25.875 -4.181 0.882 1.00 89.81 165 VAL A O 1
ATOM 1357 N N . LEU A 1 166 ? -24.110 -4.006 2.261 1.00 91.19 166 LEU A N 1
ATOM 1358 C CA . LEU A 1 166 ? -24.841 -3.298 3.318 1.00 91.19 166 LEU A CA 1
ATOM 1359 C C . LEU A 1 166 ? -24.654 -1.782 3.304 1.00 91.19 166 LEU A C 1
ATOM 1361 O O . LEU A 1 166 ? -25.523 -1.077 3.818 1.00 91.19 166 LEU A O 1
ATOM 1365 N N . PHE A 1 167 ? -23.546 -1.263 2.770 1.00 88.81 167 PHE A N 1
ATOM 1366 C CA . PHE A 1 167 ? -23.271 0.170 2.823 1.00 88.81 167 PHE A CA 1
ATOM 1367 C C . PHE A 1 167 ? -23.556 0.824 1.470 1.00 88.81 167 PHE A C 1
ATOM 1369 O O . PHE A 1 167 ? -23.089 0.340 0.443 1.00 88.81 167 PHE A O 1
ATOM 1376 N N . PRO A 1 168 ? -24.310 1.936 1.444 1.00 87.31 168 PRO A N 1
ATOM 1377 C CA . PRO A 1 168 ? -24.524 2.671 0.211 1.00 87.31 168 PRO A CA 1
ATOM 1378 C C . PRO A 1 168 ? -23.226 3.345 -0.235 1.00 87.31 168 PRO A C 1
ATOM 1380 O O . PRO A 1 168 ? -22.448 3.829 0.596 1.00 87.31 168 PRO A O 1
ATOM 1383 N N . ASP A 1 169 ? -23.047 3.457 -1.550 1.00 85.31 169 ASP A N 1
ATOM 1384 C CA . ASP A 1 169 ? -21.943 4.226 -2.111 1.00 85.31 169 ASP A CA 1
ATOM 1385 C C . ASP A 1 169 ? -21.974 5.674 -1.584 1.00 85.31 169 ASP A C 1
ATOM 1387 O O . ASP A 1 169 ? -23.025 6.335 -1.606 1.00 85.31 169 ASP A O 1
ATOM 1391 N N . PRO A 1 170 ? -20.838 6.202 -1.089 1.00 85.38 170 PRO A N 1
ATOM 1392 C CA . PRO A 1 170 ? -20.766 7.580 -0.632 1.00 85.38 170 PRO A CA 1
ATOM 1393 C C . PRO A 1 170 ? -21.120 8.552 -1.762 1.00 85.38 170 PRO A C 1
ATOM 1395 O O . PRO A 1 170 ? -20.456 8.592 -2.791 1.00 85.38 170 PRO A O 1
ATOM 1398 N N . LYS A 1 171 ? -22.136 9.393 -1.542 1.00 88.38 171 LYS A N 1
ATOM 1399 C CA . LYS A 1 171 ? -22.566 10.406 -2.526 1.00 88.38 171 LYS A CA 1
ATOM 1400 C C . LYS A 1 171 ? -21.611 11.593 -2.651 1.00 88.38 171 LYS A C 1
ATOM 1402 O O . LYS A 1 171 ? -21.644 12.295 -3.651 1.00 88.38 171 LYS A O 1
ATOM 1407 N N . ILE A 1 172 ? -20.812 11.834 -1.612 1.00 88.69 172 ILE A N 1
ATOM 1408 C CA . ILE A 1 172 ? -19.878 12.959 -1.531 1.00 88.69 172 ILE A CA 1
ATOM 1409 C C . ILE A 1 172 ? -18.458 12.387 -1.519 1.00 88.69 172 ILE A C 1
ATOM 1411 O O . ILE A 1 172 ? -18.173 11.545 -0.649 1.00 88.69 172 ILE A O 1
ATOM 1415 N N . PRO A 1 173 ? -17.576 12.838 -2.430 1.00 86.94 173 PRO A N 1
ATOM 1416 C CA . PRO A 1 173 ? -16.165 12.488 -2.428 1.00 86.94 173 PRO A CA 1
ATOM 1417 C C . PRO A 1 173 ? -15.514 12.734 -1.069 1.00 86.94 173 PRO A C 1
ATOM 1419 O O . PRO A 1 173 ? -15.838 13.678 -0.348 1.00 86.94 173 PRO A O 1
ATOM 1422 N N . PHE A 1 174 ? -14.547 11.889 -0.718 1.00 86.31 174 PHE A N 1
ATOM 1423 C CA . PHE A 1 174 ? -13.879 11.987 0.576 1.00 86.31 174 PHE A CA 1
ATOM 1424 C C . PHE A 1 174 ? -13.212 13.352 0.789 1.00 86.31 174 PHE A C 1
ATOM 1426 O O . PHE A 1 174 ? -13.398 13.943 1.846 1.00 86.31 174 PHE A O 1
ATOM 1433 N N . PHE A 1 175 ? -12.479 13.871 -0.203 1.00 86.00 175 PHE A N 1
ATOM 1434 C CA . PHE A 1 175 ? -11.786 15.159 -0.082 1.00 86.00 175 PHE A CA 1
ATOM 1435 C C . PHE A 1 175 ? -12.748 16.336 0.083 1.00 86.00 175 PHE A C 1
ATOM 1437 O O . PHE A 1 175 ? -12.557 17.132 0.993 1.00 86.00 175 PHE A O 1
ATOM 1444 N N . GLU A 1 176 ? -13.832 16.375 -0.692 1.00 91.19 176 GLU A N 1
ATOM 1445 C CA . GLU A 1 176 ? -14.878 17.392 -0.540 1.00 91.19 176 GLU A CA 1
ATOM 1446 C C . GLU A 1 176 ? -15.505 17.339 0.857 1.00 91.19 176 GLU A C 1
ATOM 1448 O O . GLU A 1 176 ? -15.669 18.363 1.520 1.00 91.19 176 GLU A O 1
ATOM 1453 N N . ARG A 1 177 ? -15.767 16.134 1.377 1.00 89.06 177 ARG A N 1
ATOM 1454 C CA . ARG A 1 177 ? -16.213 15.974 2.765 1.00 89.06 177 ARG A CA 1
ATOM 1455 C C . ARG A 1 177 ? -15.212 16.562 3.755 1.00 89.06 177 ARG A C 1
ATOM 1457 O O . ARG A 1 177 ? -15.633 17.141 4.743 1.00 89.06 177 ARG A O 1
ATOM 1464 N N . LEU A 1 178 ? -13.908 16.395 3.529 1.00 88.00 178 LEU A N 1
ATOM 1465 C CA . LEU A 1 178 ? -12.888 16.944 4.425 1.00 88.00 178 LEU A CA 1
ATOM 1466 C C . LEU A 1 178 ? -12.805 18.469 4.374 1.00 88.00 178 LEU A C 1
ATOM 1468 O O . LEU A 1 178 ? -12.554 19.086 5.408 1.00 88.00 178 LEU A O 1
ATOM 1472 N N . GLU A 1 179 ? -12.981 19.055 3.194 1.00 88.75 179 GLU A N 1
ATOM 1473 C CA . GLU A 1 179 ? -12.932 20.504 2.977 1.00 88.75 179 GLU A CA 1
ATOM 1474 C C . GLU A 1 179 ? -14.170 21.212 3.534 1.00 88.75 179 GLU A C 1
ATOM 1476 O O . GLU A 1 179 ? -14.077 22.344 3.998 1.00 88.75 179 GLU A O 1
ATOM 1481 N N . THR A 1 180 ? -15.309 20.518 3.548 1.00 90.25 180 THR A N 1
ATOM 1482 C CA . THR A 1 180 ? -16.594 21.016 4.060 1.00 90.25 180 THR A CA 1
ATOM 1483 C C . THR A 1 180 ? -16.799 20.788 5.563 1.00 90.25 180 THR A C 1
ATOM 1485 O O . THR A 1 180 ? -17.844 21.165 6.096 1.00 90.25 180 THR A O 1
ATOM 1488 N N . LEU A 1 181 ? -15.831 20.190 6.274 1.00 90.06 181 LEU A N 1
ATOM 1489 C CA . LEU A 1 181 ? -15.947 19.965 7.719 1.00 90.06 181 LEU A CA 1
ATOM 1490 C C . LEU A 1 181 ? -16.064 21.295 8.486 1.00 90.06 181 LEU A C 1
ATOM 1492 O O . LEU A 1 181 ? -15.289 22.219 8.222 1.00 90.06 181 LEU A O 1
ATOM 1496 N N . PRO A 1 182 ? -16.938 21.378 9.508 1.00 94.00 182 PRO A N 1
ATOM 1497 C CA . PRO A 1 182 ? -16.947 22.505 10.432 1.00 94.00 182 PRO A CA 1
ATOM 1498 C C . PRO A 1 182 ? -15.560 22.727 11.048 1.00 94.00 182 PRO A C 1
ATOM 1500 O O . PRO A 1 182 ? -14.867 21.771 11.405 1.00 94.00 182 PRO A O 1
ATOM 1503 N N . GLU A 1 183 ? -15.164 23.989 11.233 1.00 92.56 183 GLU A N 1
ATOM 1504 C CA . GLU A 1 183 ? -13.813 24.353 11.686 1.00 92.56 183 GLU A CA 1
ATOM 1505 C C . GLU A 1 183 ? -13.410 23.644 12.991 1.00 92.56 183 GLU A C 1
ATOM 1507 O O . GLU A 1 183 ? -12.285 23.157 13.125 1.00 92.56 183 GLU A O 1
ATOM 1512 N N . MET A 1 184 ? -14.356 23.505 13.924 1.00 93.12 184 MET A N 1
ATOM 1513 C CA . MET A 1 184 ? -14.154 22.790 15.186 1.00 93.12 184 MET A CA 1
ATOM 1514 C C . MET A 1 184 ? -13.826 21.306 14.984 1.00 93.12 184 MET A C 1
ATOM 1516 O O . MET A 1 184 ? -12.909 20.787 15.621 1.00 93.12 184 MET A O 1
ATOM 1520 N N . GLU A 1 185 ? -14.529 20.618 14.083 1.00 92.69 185 GLU A N 1
ATOM 1521 C CA . GLU A 1 185 ? -14.271 19.207 13.778 1.00 92.69 185 GLU A CA 1
ATOM 1522 C C . GLU A 1 185 ? -12.949 19.033 13.030 1.00 92.69 185 GLU A C 1
ATOM 1524 O O . GLU A 1 185 ? -12.153 18.146 13.354 1.00 92.69 185 GLU A O 1
ATOM 1529 N N . ALA A 1 186 ? -12.667 19.926 12.078 1.00 91.25 186 ALA A N 1
ATOM 1530 C CA . ALA A 1 186 ? -11.399 19.950 11.360 1.00 91.25 186 ALA A CA 1
ATOM 1531 C C . ALA A 1 186 ? -10.216 20.156 12.320 1.00 91.25 186 ALA A C 1
ATOM 1533 O O . ALA A 1 186 ? -9.182 19.489 12.192 1.00 91.25 186 ALA A O 1
ATOM 1534 N N . ARG A 1 187 ? -10.365 21.045 13.309 1.00 93.12 187 ARG A N 1
ATOM 1535 C CA . ARG A 1 187 ? -9.369 21.278 14.359 1.00 93.12 187 ARG A CA 1
ATOM 1536 C C . ARG A 1 187 ? -9.204 20.057 15.259 1.00 93.12 187 ARG A C 1
ATOM 1538 O O . ARG A 1 187 ? -8.075 19.595 15.420 1.00 93.12 187 ARG A O 1
ATOM 1545 N N . LYS A 1 188 ? -10.304 19.493 15.764 1.00 95.00 188 LYS A N 1
ATOM 1546 C CA . LYS A 1 188 ? -10.285 18.294 16.613 1.00 95.00 188 LYS A CA 1
ATOM 1547 C C . LYS A 1 188 ? -9.558 17.136 15.929 1.00 95.00 188 LYS A C 1
ATOM 1549 O O . LYS A 1 188 ? -8.643 16.554 16.500 1.00 95.00 188 LYS A O 1
ATOM 1554 N N . ARG A 1 189 ? -9.873 16.862 14.661 1.00 92.06 189 ARG A N 1
ATOM 1555 C CA . ARG A 1 189 ? -9.214 15.804 13.882 1.00 92.06 189 ARG A CA 1
ATOM 1556 C C . ARG A 1 189 ? -7.710 16.040 13.713 1.00 92.06 189 ARG A C 1
ATOM 1558 O O . ARG A 1 189 ? -6.923 15.090 13.770 1.00 92.06 189 ARG A O 1
ATOM 1565 N N . LYS A 1 190 ? -7.293 17.290 13.474 1.00 92.25 190 LYS A N 1
ATOM 1566 C CA . LYS A 1 190 ? -5.866 17.655 13.390 1.00 92.25 190 LYS A CA 1
ATOM 1567 C C . LYS A 1 190 ? -5.160 17.409 14.723 1.00 92.25 190 LYS A C 1
ATOM 1569 O O . LYS A 1 190 ? -4.050 16.882 14.722 1.00 92.25 190 LYS A O 1
ATOM 1574 N N . GLU A 1 191 ? -5.791 17.768 15.836 1.00 95.25 191 GLU A N 1
ATOM 1575 C CA . GLU A 1 191 ? -5.259 17.553 17.186 1.00 95.25 191 GLU A CA 1
ATOM 1576 C C . GLU A 1 191 ? -5.155 16.057 17.521 1.00 95.25 191 GLU A C 1
ATOM 1578 O O . GLU A 1 191 ? -4.089 15.610 17.938 1.00 95.25 191 GLU A O 1
ATOM 1583 N N . GLU A 1 192 ? -6.191 15.264 17.234 1.00 93.38 192 GLU A N 1
ATOM 1584 C CA . GLU A 1 192 ? -6.185 13.803 17.403 1.00 93.38 192 GLU A CA 1
ATOM 1585 C C . GLU A 1 192 ? -5.086 13.129 16.570 1.00 93.38 192 GLU A C 1
ATOM 1587 O O . GLU A 1 192 ? -4.373 12.257 17.065 1.00 93.38 192 GLU A O 1
ATOM 1592 N N . THR A 1 193 ? -4.905 13.559 15.316 1.00 91.06 193 THR A N 1
ATOM 1593 C CA . THR A 1 193 ? -3.853 13.019 14.440 1.00 91.06 193 THR A CA 1
ATOM 1594 C C . THR A 1 193 ? -2.466 13.337 14.994 1.00 91.06 193 THR A C 1
ATOM 1596 O O . THR A 1 193 ? -1.653 12.431 15.141 1.00 91.06 193 THR A O 1
ATOM 1599 N N . ARG A 1 194 ? -2.217 14.591 15.397 1.00 93.06 194 ARG A N 1
ATOM 1600 C CA . ARG A 1 194 ? -0.938 14.999 16.002 1.00 93.06 194 ARG A CA 1
ATOM 1601 C C . ARG A 1 194 ? -0.651 14.271 17.313 1.00 93.06 194 ARG A C 1
ATOM 1603 O O . ARG A 1 194 ? 0.493 13.902 17.565 1.00 93.06 194 ARG A O 1
ATOM 1610 N N . ALA A 1 195 ? -1.668 14.085 18.153 1.00 94.38 195 ALA A N 1
ATOM 1611 C CA . ALA A 1 195 ? -1.532 13.365 19.412 1.00 94.38 195 ALA A CA 1
ATOM 1612 C C . ALA A 1 195 ? -1.155 11.897 19.171 1.00 94.38 195 ALA A C 1
ATOM 1614 O O . ALA A 1 195 ? -0.246 11.391 19.829 1.00 94.38 195 ALA A O 1
ATOM 1615 N N . LEU A 1 196 ? -1.800 11.249 18.195 1.00 92.31 196 LEU A N 1
ATOM 1616 C CA . LEU A 1 196 ? -1.503 9.874 17.804 1.00 92.31 196 LEU A CA 1
ATOM 1617 C C . LEU A 1 196 ? -0.099 9.738 17.213 1.00 92.31 196 LEU A C 1
ATOM 1619 O O . LEU A 1 196 ? 0.623 8.820 17.591 1.00 92.31 196 LEU A O 1
ATOM 1623 N N . ASP A 1 197 ? 0.311 10.651 16.332 1.00 90.81 197 ASP A N 1
ATOM 1624 C CA . ASP A 1 197 ? 1.649 10.619 15.730 1.00 90.81 197 ASP A CA 1
ATOM 1625 C C . ASP A 1 197 ? 2.735 10.753 16.809 1.00 90.81 197 ASP A C 1
ATOM 1627 O O . ASP A 1 197 ? 3.682 9.966 16.840 1.00 90.81 197 ASP A O 1
ATOM 1631 N N . LYS A 1 198 ? 2.551 11.677 17.764 1.00 91.06 198 LYS A N 1
ATOM 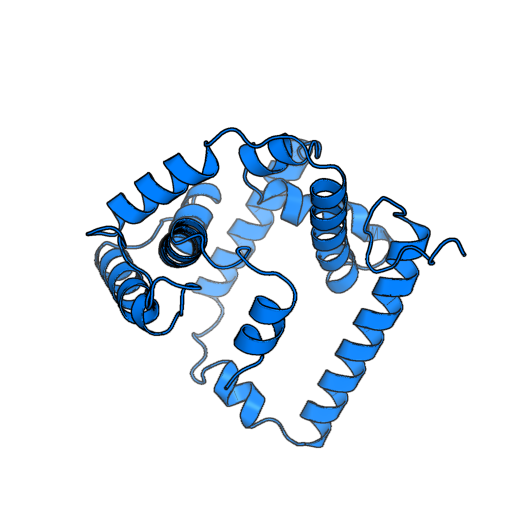1632 C CA . LYS A 1 198 ? 3.475 11.870 18.891 1.00 91.06 198 LYS A CA 1
ATOM 1633 C C . LYS A 1 198 ? 3.511 10.662 19.833 1.00 91.06 198 LYS A C 1
ATOM 1635 O O . LYS A 1 198 ? 4.581 10.276 20.303 1.00 91.06 198 LYS A O 1
ATOM 1640 N N . SER A 1 199 ? 2.359 10.061 20.134 1.00 92.69 199 SER A N 1
ATOM 1641 C CA . SER A 1 199 ? 2.306 8.882 21.007 1.00 92.69 199 SER A CA 1
ATOM 1642 C C . SER A 1 199 ? 2.883 7.642 20.321 1.00 92.69 199 SER A C 1
ATOM 1644 O O . SER A 1 199 ? 3.481 6.787 20.979 1.00 92.69 199 SER A O 1
ATOM 1646 N N . TYR A 1 200 ? 2.725 7.543 19.000 1.00 91.81 200 TYR A N 1
ATOM 1647 C CA . TYR A 1 200 ? 3.320 6.487 18.197 1.00 91.81 200 TYR A CA 1
ATOM 1648 C C . TYR A 1 200 ? 4.841 6.621 18.114 1.00 91.81 200 TYR A C 1
ATOM 1650 O O . TYR A 1 200 ? 5.534 5.626 18.305 1.00 91.81 200 TYR A O 1
ATOM 1658 N N . GLU A 1 201 ? 5.360 7.831 17.896 1.00 89.31 201 GLU A N 1
ATOM 1659 C CA . GLU A 1 201 ? 6.799 8.121 17.921 1.00 89.31 201 GLU A CA 1
ATOM 1660 C C . GLU A 1 201 ? 7.442 7.615 19.221 1.00 89.31 201 GLU A C 1
ATOM 1662 O O . GLU A 1 201 ? 8.374 6.812 19.189 1.00 89.31 201 GLU A O 1
ATOM 1667 N N . GLN A 1 202 ? 6.882 7.983 20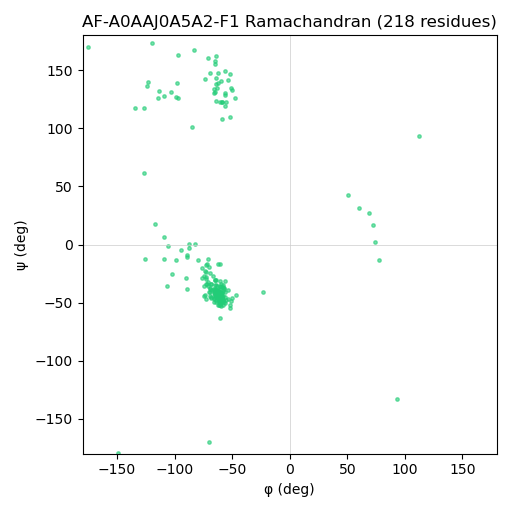.375 1.00 88.44 202 GLN A N 1
ATOM 1668 C CA . GLN A 1 202 ? 7.383 7.518 21.673 1.00 88.44 202 GLN A CA 1
ATOM 1669 C C . GLN A 1 202 ? 7.334 5.990 21.808 1.00 88.44 202 GLN A C 1
ATOM 1671 O O . GLN A 1 202 ? 8.272 5.369 22.313 1.00 88.44 202 GLN A O 1
ATOM 1676 N N . PHE A 1 203 ? 6.248 5.370 21.341 1.00 89.69 203 PHE A N 1
ATOM 1677 C CA . PHE A 1 203 ? 6.098 3.920 21.370 1.00 89.69 203 PHE A CA 1
ATOM 1678 C C . PHE A 1 203 ? 7.140 3.222 20.492 1.00 89.69 203 PHE A C 1
ATOM 1680 O O . PHE A 1 203 ? 7.814 2.307 20.966 1.00 89.69 203 PHE A O 1
ATOM 1687 N N . ILE A 1 204 ? 7.303 3.648 19.238 1.00 88.19 204 ILE A N 1
ATOM 1688 C CA . ILE A 1 204 ? 8.188 2.965 18.295 1.00 88.19 204 ILE A CA 1
ATOM 1689 C C . ILE A 1 204 ? 9.656 3.126 18.691 1.00 88.19 204 ILE A C 1
ATOM 1691 O O . ILE A 1 204 ? 10.399 2.157 18.585 1.00 88.19 204 ILE A O 1
ATOM 1695 N N . MET A 1 205 ? 10.046 4.273 19.264 1.00 85.06 205 MET A N 1
ATOM 1696 C CA . MET A 1 205 ? 11.382 4.482 19.845 1.00 85.06 205 MET A CA 1
ATOM 1697 C C . MET A 1 205 ? 11.721 3.479 20.948 1.00 85.06 205 MET A C 1
ATOM 1699 O O . MET A 1 205 ? 12.874 3.076 21.076 1.00 85.06 205 MET A O 1
ATOM 1703 N N . SER A 1 206 ? 10.726 3.068 21.741 1.00 84.38 206 SER A N 1
ATOM 1704 C CA . SER A 1 206 ? 10.921 2.077 22.808 1.00 84.38 206 SER A CA 1
ATOM 1705 C C . SER A 1 206 ? 11.043 0.637 22.296 1.00 84.38 206 SER A C 1
ATOM 1707 O O . SER A 1 206 ? 11.535 -0.224 23.018 1.00 84.38 206 SER A O 1
ATOM 1709 N N . GLN A 1 207 ? 10.566 0.361 21.077 1.00 81.25 207 GLN A N 1
ATOM 1710 C CA . GLN A 1 207 ? 10.464 -0.993 20.518 1.00 81.25 207 GLN A CA 1
ATOM 1711 C C . GLN A 1 207 ? 11.508 -1.273 19.434 1.00 81.25 207 GLN A C 1
ATOM 1713 O O . GLN A 1 207 ? 11.968 -2.404 19.300 1.00 81.25 207 GLN A O 1
ATOM 1718 N N . LEU A 1 208 ? 11.849 -0.267 18.628 1.00 79.06 208 LEU A N 1
ATOM 1719 C CA . LEU A 1 208 ? 12.734 -0.386 17.476 1.00 79.06 208 LEU A CA 1
ATOM 1720 C C . LEU A 1 208 ? 13.750 0.759 17.486 1.00 79.06 208 LEU A C 1
ATOM 1722 O O . LEU A 1 208 ? 13.403 1.928 17.318 1.00 79.06 208 LEU A O 1
ATOM 1726 N N . SER A 1 209 ? 15.026 0.406 17.597 1.00 69.69 209 SER A N 1
ATOM 1727 C CA . SER A 1 209 ? 16.151 1.300 17.335 1.00 69.69 209 SER A CA 1
ATOM 1728 C C . SER A 1 209 ? 17.051 0.660 16.279 1.00 69.69 209 SER A C 1
ATOM 1730 O O . SER A 1 209 ? 17.277 -0.548 16.285 1.00 69.69 209 SER A O 1
ATOM 1732 N N . GLY A 1 210 ? 17.510 1.453 15.311 1.00 67.62 210 GLY A N 1
ATOM 1733 C CA . GLY A 1 210 ? 18.294 0.942 14.191 1.00 67.62 210 GLY A CA 1
ATOM 1734 C C . GLY A 1 210 ? 18.808 2.043 13.262 1.00 67.62 210 GLY A C 1
ATOM 1735 O O . GLY A 1 210 ? 18.388 3.201 13.388 1.00 67.62 210 GLY A O 1
ATOM 1736 N N . PRO A 1 211 ? 19.712 1.709 12.323 1.00 64.38 211 PRO A N 1
ATOM 1737 C CA . PRO A 1 211 ? 20.357 2.684 11.449 1.00 64.38 211 PRO A CA 1
ATOM 1738 C C . PRO A 1 211 ? 19.344 3.466 10.609 1.00 64.38 211 PRO A C 1
ATOM 1740 O O . PRO A 1 211 ? 18.562 2.899 9.844 1.00 64.38 211 PRO A O 1
ATOM 1743 N N . GLY A 1 212 ? 19.364 4.795 10.729 1.00 60.50 212 GLY A N 1
ATOM 1744 C CA . GLY A 1 212 ? 18.489 5.674 9.955 1.00 60.50 212 GLY A CA 1
ATOM 1745 C C . GLY A 1 212 ? 17.016 5.651 10.373 1.00 60.50 212 GLY A C 1
ATOM 1746 O O . GLY A 1 212 ? 16.183 6.115 9.591 1.00 60.50 212 GLY A O 1
ATOM 1747 N N . CYS A 1 213 ? 16.692 5.144 11.570 1.00 60.28 213 CYS A N 1
ATOM 1748 C CA . CYS A 1 213 ? 15.396 5.385 12.197 1.00 60.28 213 CYS A CA 1
ATOM 1749 C C . CYS A 1 213 ? 15.234 6.905 12.397 1.00 60.28 213 CYS A C 1
ATOM 1751 O O . CYS A 1 213 ? 16.074 7.513 13.059 1.00 60.28 213 CYS A O 1
ATOM 1753 N N . PRO A 1 214 ? 14.184 7.553 11.857 1.00 55.31 214 PRO A N 1
ATOM 1754 C CA . PRO A 1 214 ? 13.986 8.992 12.058 1.00 55.31 214 PRO A CA 1
ATOM 1755 C C . PRO A 1 214 ? 13.782 9.344 13.540 1.00 55.31 214 PRO A C 1
ATOM 1757 O O . PRO A 1 214 ? 13.954 10.496 13.921 1.00 55.31 214 PRO A O 1
ATOM 1760 N N . PHE A 1 215 ? 13.464 8.336 14.357 1.00 57.31 215 PHE A N 1
ATOM 1761 C CA . PHE A 1 215 ? 13.232 8.445 15.787 1.00 57.31 215 PHE A CA 1
ATOM 1762 C C . PHE A 1 215 ? 14.379 7.886 16.640 1.00 57.31 215 PHE A C 1
ATOM 1764 O O . PHE A 1 215 ? 14.300 7.945 17.861 1.00 57.31 215 PHE A O 1
ATOM 1771 N N . SER A 1 216 ? 15.459 7.334 16.065 1.00 55.69 216 SER A N 1
ATOM 1772 C CA . SER A 1 216 ? 16.625 7.011 16.896 1.00 55.69 216 SER A CA 1
ATOM 1773 C C . SER A 1 216 ? 17.179 8.319 17.444 1.00 55.69 216 SER A C 1
ATOM 1775 O O . SER A 1 216 ? 17.512 9.211 16.658 1.00 55.69 216 SER A O 1
ATOM 1777 N N . ALA A 1 217 ? 17.277 8.435 18.772 1.00 47.22 217 ALA A N 1
ATOM 1778 C CA . ALA A 1 217 ? 18.002 9.530 19.397 1.00 47.22 217 ALA A CA 1
ATOM 1779 C C . ALA A 1 217 ? 19.358 9.642 18.696 1.00 47.22 217 ALA A C 1
ATOM 1781 O O . ALA A 1 217 ? 20.059 8.637 18.558 1.00 47.22 217 ALA A O 1
ATOM 1782 N N . LYS A 1 218 ? 19.697 10.837 18.194 1.00 42.66 218 LYS A N 1
ATOM 1783 C CA . LYS A 1 218 ? 21.058 11.107 17.734 1.00 42.66 218 LYS A CA 1
ATOM 1784 C C . LYS A 1 218 ? 21.972 10.711 18.890 1.00 42.66 218 LYS A C 1
ATOM 1786 O O . LYS A 1 218 ? 21.943 11.371 19.925 1.00 42.66 218 LYS A O 1
ATOM 1791 N N . LEU A 1 219 ? 22.721 9.623 18.735 1.00 37.50 219 LEU A N 1
ATOM 1792 C CA . LEU A 1 219 ? 23.923 9.423 19.527 1.00 37.50 219 LEU A CA 1
ATOM 1793 C C . LEU A 1 219 ? 24.791 10.642 19.209 1.00 37.50 219 LEU A C 1
ATOM 1795 O O . LEU A 1 219 ? 25.181 10.829 18.055 1.00 37.50 219 LEU A O 1
ATOM 1799 N N . GLN A 1 220 ? 24.895 11.540 20.190 1.00 32.81 220 GLN A N 1
ATOM 1800 C CA . GLN A 1 220 ? 25.824 12.665 20.169 1.00 32.81 220 GLN A CA 1
ATOM 1801 C C . GLN A 1 220 ? 27.254 12.142 20.101 1.00 32.81 220 GLN A C 1
ATOM 1803 O O . GLN A 1 220 ? 27.520 11.096 20.738 1.00 32.81 220 GLN A O 1
#

Secondary structure (DSSP, 8-state):
--THHHHHHHSTTTT--HHHHHHHHHHHHHHHHHHHHHTTS----HHHHHHHHHHHHHHGGGSEETTTEE-----SSHHHHHHHHHHHHHS-----HHHHHHHHHHHHHHHHHHS-GGGHHHHHHHHHHHS-HHHHHHTTPPPPPHHHHHHHHHHHHHHHHHHHHHSPPPSS-HHHHHHTS-HHHHHHHHHHHHHHHHHHHHHHHHH---TT-TTS----

pLDDT: mean 90.27, std 11.65, range [32.81, 98.62]

Radius of gyration: 19.91 Å; Cα contacts (8 Å, |Δi|>4): 181; chains: 1; bounding box: 51×46×47 Å